Protein AF-A0AA41XBE2-F1 (afdb_monomer_lite)

Foldseek 3Di:
DDDADDDDCDDPRPDCDPVNQLVVLCVQWPWFFEPPFFPRQAWFFAFPFQKIKTAWGWTQHSNDIDTDPHIDIDGHPFAAQAFKEKKFWKWKQFPVVRDTDIDIHTWDGDNDYDYDDFDPDPGMGIDTQWIAIRGHPDGTGHRVRIGGDTDYIDRLPDDDPLQPDPDDFPFDDVPDFPDDFGFDWDADPVRAIKTKTKGFDPDDDDWTWTDGDGPPPAADKDWQWWFDDPPGRMIMTIIGDDHFDDDTDTDDDDDPRTDGDDDDDHDDDD

Secondary structure (DSSP, 8-state):
--------SSSTTS---HHHHHHHHTTTS-SEEETTSTTTT-EE--SSSSEEEE-SEEEE-SS-EEEE-SPEEEE-PPPPSS--EEEEEEEEEETTTTEEEEEEEPPPP-SS--PPPPPBSSSEEEEEEEEEEE-TT-SS--GGGEEE---EE--TTS--GGGS--TT-----SS---S--PPEEEE-TTS-EEEEEEEE--SPPPS-----PPPTT---EEEEEEEEPTTS-EEEEEEEE-SS--------SPPPSEEE----------

Radius of gyration: 27.38 Å; chains: 1; bounding box: 59×57×76 Å

Sequence (270 aa):
MTQTYFPFDSGAGANATETQWSKMAKNWLPTGVLKGVMNELLVFADSTGMQIKVNTGAAWMQGHYYESDAIVTLPIAAANATNPRVDRVALRVDWTLNTIALVVLQGTPAATPAAPALTQNTSRWEISLAQVRVDAAVATIAAAKVTDERYIVKNPNAFPEAWRNITGLLLSATTGLAGDNPLQCRKNESGENELRGTFANPGNWGVGNIFFYMPAGYGSAKTEYITGQTGTSIYTLIIRASDRAVILFELSGPIPATIRIPGIFRYQSE

pLDDT: mean 71.06, std 25.65, range [23.84, 98.31]

Structure (mmCIF, N/CA/C/O backbone):
data_AF-A0AA41XBE2-F1
#
_entry.id   AF-A0AA41XBE2-F1
#
loop_
_atom_site.group_PDB
_atom_site.id
_atom_site.type_symbol
_atom_site.label_atom_id
_atom_site.label_alt_id
_atom_site.label_comp_id
_atom_site.label_asym_id
_atom_site.label_entity_id
_atom_site.label_seq_id
_atom_site.pdbx_PDB_ins_code
_atom_site.Cartn_x
_atom_site.Cartn_y
_atom_site.Cartn_z
_atom_site.occupancy
_atom_site.B_iso_or_equiv
_atom_site.auth_seq_id
_atom_site.auth_comp_id
_atom_site.auth_asym_id
_atom_site.auth_atom_id
_atom_site.pdbx_PDB_model_num
ATOM 1 N N . MET A 1 1 ? 34.029 11.231 -14.038 1.00 65.06 1 MET A N 1
ATOM 2 C CA . MET A 1 1 ? 32.586 11.161 -14.358 1.00 65.06 1 MET A CA 1
ATOM 3 C C . MET A 1 1 ? 32.257 9.720 -14.692 1.00 65.06 1 MET A C 1
ATOM 5 O O . MET A 1 1 ? 32.905 9.177 -15.575 1.00 65.06 1 MET A O 1
ATOM 9 N N . THR A 1 2 ? 31.315 9.100 -13.985 1.00 80.88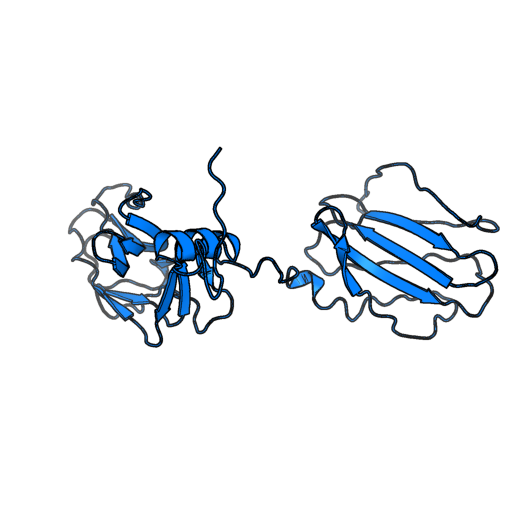 2 THR A N 1
ATOM 10 C CA . THR A 1 2 ? 30.912 7.712 -14.256 1.00 80.88 2 THR A CA 1
ATOM 11 C C . THR A 1 2 ? 29.643 7.729 -15.096 1.00 80.88 2 THR A C 1
ATOM 13 O O . THR A 1 2 ? 28.626 8.256 -14.653 1.00 80.88 2 THR A O 1
ATOM 16 N N . GLN A 1 3 ? 29.712 7.186 -16.310 1.00 84.25 3 GLN A N 1
ATOM 17 C CA . GLN A 1 3 ? 28.552 6.994 -17.180 1.00 84.25 3 GLN A CA 1
ATOM 18 C C . GLN A 1 3 ? 28.107 5.535 -17.080 1.00 84.25 3 GLN A C 1
ATOM 20 O O . GLN A 1 3 ? 28.942 4.634 -17.038 1.00 84.25 3 GLN A O 1
ATOM 25 N N . THR A 1 4 ? 26.801 5.293 -17.002 1.00 83.81 4 THR A N 1
ATOM 26 C CA . THR A 1 4 ? 26.242 3.943 -16.856 1.00 83.81 4 THR A CA 1
ATOM 27 C C . THR A 1 4 ? 25.117 3.765 -17.863 1.00 83.81 4 THR A C 1
ATOM 29 O O . THR A 1 4 ? 24.232 4.612 -17.938 1.00 83.81 4 THR A O 1
ATOM 32 N N . TYR A 1 5 ? 25.162 2.674 -18.624 1.00 85.88 5 TYR A N 1
ATOM 33 C CA . TYR A 1 5 ? 24.213 2.361 -19.687 1.00 85.88 5 TYR A CA 1
ATOM 34 C C . TYR A 1 5 ? 23.891 0.861 -19.667 1.00 85.88 5 TYR A C 1
ATOM 36 O O . TYR A 1 5 ? 24.786 0.033 -19.520 1.00 85.88 5 TYR A O 1
ATOM 44 N N . PHE A 1 6 ? 22.603 0.534 -19.725 1.00 89.38 6 PHE A N 1
ATOM 45 C CA . PHE A 1 6 ? 22.014 -0.810 -19.690 1.00 89.38 6 PHE A CA 1
ATOM 46 C C . PHE A 1 6 ? 20.504 -0.660 -19.988 1.00 89.38 6 PHE A C 1
ATOM 48 O O . PHE A 1 6 ? 19.971 0.431 -19.763 1.00 89.38 6 PHE A O 1
ATOM 55 N N . PRO A 1 7 ? 19.790 -1.708 -20.429 1.00 90.38 7 PRO A N 1
ATOM 56 C CA . PRO A 1 7 ? 20.288 -3.026 -20.829 1.00 90.38 7 PRO A CA 1
ATOM 57 C C . PRO A 1 7 ? 20.737 -3.062 -22.306 1.00 90.38 7 PRO A C 1
ATOM 59 O O . PRO A 1 7 ? 20.140 -2.404 -23.152 1.00 90.38 7 PRO A O 1
ATOM 62 N N . PHE A 1 8 ? 21.777 -3.840 -22.611 1.00 90.25 8 PHE A N 1
ATOM 63 C CA . PHE A 1 8 ? 22.201 -4.200 -23.975 1.00 90.25 8 PHE A CA 1
ATOM 64 C C . PHE A 1 8 ? 22.361 -5.721 -24.091 1.00 90.25 8 PHE A C 1
ATOM 66 O O . PHE A 1 8 ? 22.442 -6.402 -23.080 1.00 90.25 8 PHE A O 1
ATOM 73 N N . ASP A 1 9 ? 22.462 -6.262 -25.304 1.00 87.00 9 ASP A N 1
ATOM 74 C CA . ASP A 1 9 ? 22.644 -7.712 -25.492 1.00 87.00 9 ASP A CA 1
ATOM 75 C C . ASP A 1 9 ? 24.102 -8.168 -25.279 1.00 87.00 9 ASP A C 1
ATOM 77 O O . ASP A 1 9 ? 24.378 -9.348 -25.078 1.00 87.00 9 ASP A O 1
ATOM 81 N N . SER A 1 10 ? 25.066 -7.241 -25.339 1.00 87.44 10 SER A N 1
ATOM 82 C CA . SER A 1 10 ? 26.495 -7.519 -25.138 1.00 87.44 10 SER A CA 1
ATOM 83 C C . SER A 1 10 ? 27.270 -6.282 -24.648 1.00 87.44 10 SER A C 1
ATOM 85 O O . SER A 1 10 ? 26.767 -5.158 -24.667 1.00 87.44 10 SER A O 1
ATOM 87 N N . GLY A 1 11 ? 28.503 -6.486 -24.166 1.00 85.19 11 GLY A N 1
ATOM 88 C CA . GLY A 1 11 ? 29.371 -5.417 -23.654 1.00 85.19 11 GLY A CA 1
ATOM 89 C C . GLY A 1 11 ? 29.077 -4.998 -22.205 1.00 85.19 11 GLY A C 1
ATOM 90 O O . GLY A 1 11 ? 28.434 -5.718 -21.446 1.00 85.19 11 GLY A O 1
ATOM 91 N N . ALA A 1 12 ? 29.567 -3.822 -21.796 1.00 79.88 12 ALA A N 1
ATOM 92 C CA . ALA A 1 12 ? 29.505 -3.356 -20.402 1.00 79.88 12 ALA A CA 1
ATOM 93 C C . ALA A 1 12 ? 28.075 -3.144 -19.855 1.00 79.88 12 ALA A C 1
ATOM 95 O O . ALA A 1 12 ? 27.886 -3.103 -18.641 1.00 79.88 12 ALA A O 1
ATOM 96 N N . GLY A 1 13 ? 27.075 -3.030 -20.735 1.00 81.81 13 GLY A N 1
ATOM 97 C CA . GLY A 1 13 ? 25.658 -2.907 -20.380 1.00 81.81 13 GLY A CA 1
ATOM 98 C C . GLY A 1 13 ? 24.863 -4.214 -20.450 1.00 81.81 13 GLY A C 1
ATOM 99 O O . GLY A 1 13 ? 23.641 -4.161 -20.318 1.00 81.81 13 GLY A O 1
ATOM 100 N N . ALA A 1 14 ? 25.523 -5.358 -20.680 1.00 85.00 14 ALA A N 1
ATOM 101 C CA . ALA A 1 14 ? 24.847 -6.639 -20.898 1.00 85.00 14 ALA A CA 1
ATOM 102 C C . ALA A 1 14 ? 24.219 -7.240 -19.638 1.00 85.00 14 ALA A C 1
ATOM 104 O O . ALA A 1 14 ? 23.125 -7.794 -19.668 1.00 85.00 14 ALA A O 1
ATOM 105 N N . ASN A 1 15 ? 24.901 -7.096 -18.504 1.00 83.06 15 ASN A N 1
ATOM 106 C CA . ASN A 1 15 ? 24.460 -7.666 -17.238 1.00 83.06 15 ASN A CA 1
ATOM 107 C C . ASN A 1 15 ? 23.699 -6.611 -16.434 1.00 83.06 15 ASN A C 1
ATOM 109 O O . ASN A 1 15 ? 24.300 -5.883 -15.646 1.00 83.06 15 ASN A O 1
ATOM 113 N N . ALA A 1 16 ? 22.383 -6.518 -16.631 1.00 83.69 16 ALA A N 1
ATOM 114 C CA . ALA A 1 16 ? 21.529 -5.669 -15.806 1.00 83.69 16 ALA A CA 1
ATOM 115 C C . ALA A 1 16 ? 21.302 -6.322 -14.431 1.00 83.69 16 ALA A C 1
ATOM 117 O O . ALA A 1 16 ? 20.480 -7.222 -14.275 1.00 83.69 16 ALA A O 1
ATOM 118 N N . THR A 1 17 ? 22.050 -5.870 -13.427 1.00 88.69 17 THR A N 1
ATOM 119 C CA . THR A 1 17 ? 21.887 -6.293 -12.024 1.00 88.69 17 THR A CA 1
ATOM 120 C C . THR A 1 17 ? 20.579 -5.770 -11.423 1.00 88.69 17 THR A C 1
ATOM 122 O O . THR A 1 17 ? 20.008 -4.807 -11.932 1.00 88.69 17 THR A O 1
ATOM 125 N N . GLU A 1 18 ? 20.125 -6.335 -10.299 1.00 86.12 18 GLU A N 1
ATOM 126 C CA . GLU A 1 18 ? 18.939 -5.850 -9.567 1.00 86.12 18 GLU A CA 1
ATOM 127 C C . GLU A 1 18 ? 19.004 -4.339 -9.300 1.00 86.12 18 GLU A C 1
ATOM 129 O O . GLU A 1 18 ? 18.062 -3.612 -9.602 1.00 86.12 18 GLU A O 1
ATOM 134 N N . THR A 1 19 ? 20.147 -3.839 -8.823 1.00 88.38 19 THR A N 1
ATOM 135 C CA . THR A 1 19 ? 20.363 -2.407 -8.573 1.00 88.38 19 THR A CA 1
ATOM 136 C C . THR A 1 19 ? 20.177 -1.567 -9.834 1.00 88.38 19 THR A C 1
ATOM 138 O O . THR A 1 19 ? 19.598 -0.482 -9.785 1.00 88.38 19 THR A O 1
ATOM 141 N N . GLN A 1 20 ? 20.668 -2.049 -10.976 1.00 90.31 20 GLN A N 1
ATOM 142 C CA . GLN A 1 20 ? 20.513 -1.369 -12.259 1.00 90.31 20 GLN A CA 1
ATOM 143 C C . GLN A 1 20 ? 19.057 -1.416 -12.724 1.00 90.31 20 GLN A C 1
ATOM 145 O O . GLN A 1 20 ? 18.489 -0.370 -13.042 1.00 90.31 20 GLN A O 1
ATOM 150 N N . TRP A 1 21 ? 18.429 -2.592 -12.682 1.00 89.50 21 TRP A N 1
ATOM 151 C CA . TRP A 1 21 ? 17.030 -2.770 -13.056 1.00 89.50 21 TRP A CA 1
ATOM 152 C C . TRP A 1 21 ? 16.113 -1.891 -12.207 1.00 89.50 21 TRP A C 1
ATOM 154 O O . TRP A 1 21 ? 15.380 -1.076 -12.755 1.00 89.50 21 TRP A O 1
ATOM 164 N N . SER A 1 22 ? 16.226 -1.966 -10.879 1.00 88.75 22 SER A N 1
ATOM 165 C CA . SER A 1 22 ? 15.452 -1.156 -9.934 1.00 88.75 22 SER A CA 1
ATOM 166 C C . SER A 1 22 ? 15.681 0.338 -10.172 1.00 88.75 22 SER A C 1
ATOM 168 O O . SER A 1 22 ? 14.725 1.110 -10.245 1.00 88.75 22 SER A O 1
ATOM 170 N N . LYS A 1 23 ? 16.931 0.770 -10.402 1.00 88.19 23 LYS A N 1
ATOM 171 C CA . LYS A 1 23 ? 17.239 2.171 -10.736 1.00 88.19 23 LYS A CA 1
ATOM 172 C C . LYS A 1 23 ? 16.534 2.635 -12.010 1.00 88.19 23 LYS A C 1
ATOM 174 O O . LYS A 1 23 ? 16.034 3.757 -12.044 1.00 88.19 23 LYS A O 1
ATOM 179 N N . MET A 1 24 ? 16.503 1.805 -13.048 1.00 87.44 24 MET A N 1
ATOM 180 C CA . MET A 1 24 ? 15.773 2.107 -14.280 1.00 87.44 24 MET A CA 1
ATOM 181 C C . MET A 1 24 ? 14.261 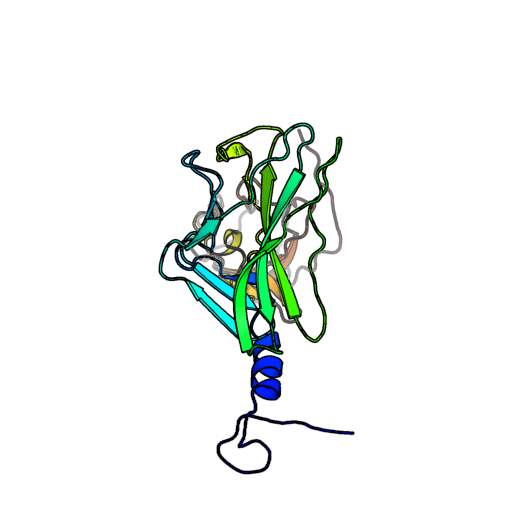2.133 -14.031 1.00 87.44 24 MET A C 1
ATOM 183 O O . MET A 1 24 ? 13.605 3.114 -14.371 1.00 87.44 24 MET A O 1
ATOM 187 N N . ALA A 1 25 ? 13.734 1.107 -13.370 1.00 87.56 25 ALA A N 1
ATOM 188 C CA . ALA A 1 25 ? 12.320 0.902 -13.081 1.00 87.56 25 ALA A CA 1
ATOM 189 C C . ALA A 1 25 ? 11.703 1.966 -12.162 1.00 87.56 25 ALA A C 1
ATOM 191 O O . ALA A 1 25 ? 10.523 2.300 -12.294 1.00 87.56 25 ALA A O 1
ATOM 192 N N . LYS A 1 26 ? 12.495 2.569 -11.268 1.00 86.88 26 LYS A N 1
ATOM 193 C CA . LYS A 1 26 ? 12.089 3.745 -10.480 1.00 86.88 26 LYS A CA 1
ATOM 194 C C . LYS A 1 26 ? 11.706 4.949 -11.347 1.00 86.88 26 LYS A C 1
ATOM 196 O O . LYS A 1 26 ? 10.938 5.785 -10.886 1.00 86.88 26 LYS A O 1
ATOM 201 N N . ASN A 1 27 ? 12.205 5.043 -12.583 1.00 82.56 27 ASN A N 1
ATOM 202 C CA . ASN A 1 27 ? 11.836 6.124 -13.504 1.00 82.56 27 ASN A CA 1
ATOM 203 C C . ASN A 1 27 ? 10.539 5.843 -14.277 1.00 82.56 27 ASN A C 1
ATOM 205 O O . ASN A 1 27 ? 10.012 6.751 -14.911 1.00 82.56 27 ASN A O 1
ATOM 209 N N . TRP A 1 28 ? 10.031 4.606 -14.266 1.00 82.62 28 TRP A N 1
ATOM 210 C CA . TRP A 1 28 ? 8.813 4.252 -15.002 1.00 82.62 28 TRP A CA 1
ATOM 211 C C . TRP A 1 28 ? 7.556 4.657 -14.242 1.00 82.62 28 TRP A C 1
ATOM 213 O O . TRP A 1 28 ? 6.624 5.211 -14.821 1.00 82.62 28 TRP A O 1
ATOM 223 N N . LEU A 1 29 ? 7.536 4.379 -12.938 1.00 82.12 29 LEU A N 1
ATOM 224 C CA . LEU A 1 29 ? 6.413 4.661 -12.055 1.00 82.12 29 LEU A CA 1
ATOM 225 C C . LEU A 1 29 ? 6.930 5.121 -10.685 1.00 82.12 29 LEU A C 1
ATOM 227 O O . LEU A 1 29 ? 7.900 4.548 -10.173 1.00 82.12 29 LEU A O 1
ATOM 231 N N . PRO A 1 30 ? 6.281 6.119 -10.056 1.00 85.25 30 PRO A N 1
ATOM 232 C CA . PRO A 1 30 ? 6.541 6.428 -8.659 1.00 85.25 30 PRO A CA 1
ATOM 233 C C . PRO A 1 30 ? 6.112 5.257 -7.765 1.00 85.25 30 PRO A C 1
ATOM 235 O O . PRO A 1 30 ? 5.394 4.351 -8.181 1.00 85.25 30 PRO A O 1
ATOM 238 N N . THR A 1 31 ? 6.567 5.273 -6.514 1.00 88.38 31 THR A N 1
ATOM 239 C CA . THR A 1 31 ? 6.193 4.242 -5.538 1.00 88.38 31 THR A CA 1
ATOM 240 C C . THR A 1 31 ? 4.742 4.417 -5.081 1.00 88.38 31 THR A C 1
ATOM 242 O O . THR A 1 31 ? 4.361 5.527 -4.720 1.00 88.38 31 THR A O 1
ATOM 245 N N . GLY A 1 32 ? 3.960 3.335 -5.050 1.00 90.25 32 GLY A N 1
ATOM 246 C CA . GLY A 1 32 ? 2.594 3.290 -4.524 1.00 90.25 32 GLY A CA 1
ATOM 247 C C . GLY A 1 32 ? 1.727 2.190 -5.146 1.00 90.25 32 GLY A C 1
ATOM 248 O O . GLY A 1 32 ? 2.207 1.345 -5.897 1.00 90.25 32 GLY A O 1
ATOM 249 N N . VAL A 1 33 ? 0.438 2.200 -4.817 1.00 91.06 33 VAL A N 1
ATOM 250 C CA . VAL A 1 33 ? -0.555 1.216 -5.278 1.00 91.06 33 VAL A CA 1
ATOM 251 C C . VAL A 1 33 ? -0.958 1.511 -6.721 1.00 91.06 33 VAL A C 1
ATOM 253 O O . VAL A 1 33 ? -1.229 2.659 -7.065 1.00 91.06 33 VAL A O 1
ATOM 256 N N . LEU A 1 34 ? -1.018 0.490 -7.575 1.00 88.44 34 LEU A N 1
ATOM 257 C CA . LEU A 1 34 ? -1.373 0.656 -8.982 1.00 88.44 34 LEU A CA 1
ATOM 258 C C . LEU A 1 34 ? -2.883 0.834 -9.155 1.00 88.44 34 LEU A C 1
ATOM 260 O O . LEU A 1 34 ? -3.675 -0.006 -8.729 1.00 88.44 34 LEU A O 1
ATOM 264 N N . LYS A 1 35 ? -3.278 1.925 -9.820 1.00 84.00 35 LYS A N 1
ATOM 265 C CA . LYS A 1 35 ? -4.687 2.218 -10.094 1.00 84.00 35 LYS A CA 1
ATOM 266 C C . LYS A 1 35 ? -5.304 1.224 -11.081 1.00 84.00 35 LYS A C 1
ATOM 268 O O . LYS A 1 35 ? -4.719 0.958 -12.129 1.00 84.00 35 LYS A O 1
ATOM 273 N N . GLY A 1 36 ? -6.525 0.776 -10.801 1.00 80.00 36 GLY A N 1
ATOM 274 C CA . GLY A 1 36 ? -7.337 -0.059 -11.686 1.00 80.00 36 GLY A CA 1
ATOM 275 C C . GLY A 1 36 ? -6.879 -1.514 -11.775 1.00 80.00 36 GLY A C 1
ATOM 276 O O . GLY A 1 36 ? -7.340 -2.235 -12.657 1.00 80.00 36 GLY A O 1
ATOM 277 N N . VAL A 1 37 ? -5.970 -1.945 -10.896 1.00 80.88 37 VAL A N 1
ATOM 278 C CA . VAL A 1 37 ? -5.477 -3.324 -10.858 1.00 80.88 37 VAL A CA 1
ATOM 279 C C . VAL A 1 37 ? -6.188 -4.089 -9.745 1.00 80.88 37 VAL A C 1
ATOM 281 O O . VAL A 1 37 ? -5.968 -3.831 -8.560 1.00 80.88 37 VAL A O 1
ATOM 284 N N . MET A 1 38 ? -7.029 -5.048 -10.147 1.00 87.88 38 MET A N 1
ATOM 285 C CA . MET A 1 38 ? -7.836 -5.898 -9.264 1.00 87.88 38 MET A CA 1
ATOM 286 C C . MET A 1 38 ? -8.599 -5.060 -8.219 1.00 87.88 38 MET A C 1
ATOM 288 O O . MET A 1 38 ? -9.351 -4.174 -8.612 1.00 87.88 38 MET A O 1
ATOM 292 N N . ASN A 1 39 ? -8.411 -5.288 -6.916 1.00 80.69 39 ASN A N 1
ATOM 293 C CA . ASN A 1 39 ? -9.064 -4.511 -5.857 1.00 80.69 39 ASN A CA 1
ATOM 294 C C . ASN A 1 39 ? -8.099 -3.569 -5.109 1.00 80.69 39 ASN A C 1
ATOM 296 O O . ASN A 1 39 ? -8.303 -3.259 -3.930 1.00 80.69 39 ASN A O 1
ATOM 300 N N . GLU A 1 40 ? -7.056 -3.107 -5.813 1.00 88.25 40 GLU A N 1
ATOM 301 C CA . GLU A 1 40 ? -6.161 -2.007 -5.432 1.00 88.25 40 GLU A CA 1
ATOM 302 C C . GLU A 1 40 ? -5.601 -2.100 -4.001 1.00 88.25 40 GLU A C 1
ATOM 304 O O . GLU A 1 40 ? -5.430 -1.079 -3.329 1.00 88.25 40 GLU A O 1
ATOM 309 N N . LEU A 1 41 ? -5.354 -3.315 -3.498 1.00 94.12 41 LEU A N 1
ATOM 310 C CA . LEU A 1 41 ? -4.841 -3.543 -2.141 1.00 94.12 41 LEU A CA 1
ATOM 311 C C . LEU A 1 41 ? -5.665 -2.825 -1.057 1.00 94.12 41 LEU A C 1
ATOM 313 O O . LEU A 1 41 ? -5.122 -2.358 -0.052 1.00 94.12 41 LEU A O 1
ATOM 317 N N . LEU A 1 42 ? -6.978 -2.691 -1.274 1.00 92.44 42 LEU A N 1
ATOM 318 C CA . LEU A 1 42 ? -7.871 -2.040 -0.323 1.00 92.44 42 LEU A CA 1
ATOM 319 C C . LEU A 1 42 ? -7.856 -2.798 1.004 1.00 92.44 42 LEU A C 1
ATOM 321 O O . LEU A 1 42 ? -8.115 -4.002 1.048 1.00 92.44 42 LEU A O 1
ATOM 325 N N . VAL A 1 43 ? -7.611 -2.073 2.090 1.00 96.81 43 VAL A N 1
ATOM 326 C CA . VAL A 1 43 ? -7.688 -2.618 3.443 1.00 96.81 43 VAL A CA 1
ATOM 327 C C . VAL A 1 43 ? -9.103 -2.446 3.978 1.00 96.81 43 VAL A C 1
ATOM 329 O O . VAL A 1 43 ? -9.670 -1.357 3.911 1.00 96.81 43 VAL A O 1
ATOM 332 N N . PHE A 1 44 ? -9.668 -3.508 4.541 1.00 94.38 44 PHE A N 1
ATOM 333 C CA . PHE A 1 44 ? -10.989 -3.486 5.154 1.00 94.38 44 PHE A CA 1
ATOM 334 C C . PHE A 1 44 ? -11.064 -4.404 6.378 1.00 94.38 44 PHE A C 1
ATOM 336 O O . PHE A 1 44 ? -10.217 -5.270 6.602 1.00 94.38 44 PHE A O 1
ATOM 343 N N . ALA A 1 45 ? -12.104 -4.202 7.181 1.00 95.44 45 ALA A N 1
ATOM 344 C CA . ALA A 1 45 ? -12.459 -5.055 8.306 1.00 95.44 45 ALA A CA 1
ATOM 345 C C . ALA A 1 45 ? -13.972 -5.294 8.296 1.00 95.44 45 ALA A C 1
ATOM 347 O O . ALA A 1 45 ? -14.733 -4.461 7.810 1.00 95.44 45 ALA A O 1
ATOM 348 N N . ASP A 1 46 ? -14.409 -6.426 8.829 1.00 95.56 46 ASP A N 1
ATOM 349 C CA . ASP A 1 46 ? -15.785 -6.922 8.735 1.00 95.56 46 ASP A CA 1
ATOM 350 C C . ASP A 1 46 ? -16.345 -7.375 10.092 1.00 95.56 46 ASP A C 1
ATOM 352 O O . ASP A 1 46 ? -17.357 -8.065 10.160 1.00 95.56 46 ASP A O 1
ATOM 356 N N . SER A 1 47 ? -15.722 -6.942 11.192 1.00 96.00 47 SER A N 1
ATOM 357 C CA . SER A 1 47 ? -16.108 -7.281 12.568 1.00 96.00 47 SER A CA 1
ATOM 358 C C . SER A 1 47 ? -16.086 -8.782 12.892 1.00 96.00 47 SER A C 1
ATOM 360 O O . SER A 1 47 ? -16.712 -9.194 13.863 1.00 96.00 47 SER A O 1
ATOM 362 N N . THR A 1 48 ? -15.355 -9.612 12.136 1.00 95.69 48 THR A N 1
ATOM 363 C CA . THR A 1 48 ? -15.287 -11.063 12.405 1.00 95.69 48 THR A CA 1
ATOM 364 C C . THR A 1 48 ? -14.231 -11.451 13.440 1.00 95.69 48 THR A C 1
ATOM 366 O O . THR A 1 48 ? -14.187 -12.603 13.860 1.00 95.69 48 THR A O 1
ATOM 369 N N . GLY A 1 49 ? -13.357 -10.525 13.842 1.00 96.25 49 GLY A N 1
ATOM 370 C CA . GLY A 1 49 ? -12.306 -10.782 14.825 1.00 96.25 49 GLY A CA 1
ATOM 371 C C . GLY A 1 49 ? -11.278 -9.658 14.923 1.00 96.25 49 GLY A C 1
ATOM 372 O O . GLY A 1 49 ? -11.431 -8.592 14.316 1.00 96.25 49 GLY A O 1
ATOM 373 N N . MET A 1 50 ? -10.211 -9.910 15.682 1.00 97.81 50 MET A N 1
ATOM 374 C CA . MET A 1 50 ? -9.028 -9.045 15.772 1.00 97.81 50 MET A CA 1
ATOM 375 C C . MET A 1 50 ? -8.125 -9.245 14.549 1.00 97.81 50 MET A C 1
ATOM 377 O O . MET A 1 50 ? -7.027 -9.792 14.631 1.00 97.81 50 MET A O 1
ATOM 381 N N . GLN A 1 51 ? -8.621 -8.837 13.384 1.00 97.75 51 GLN A N 1
ATOM 382 C CA . GLN A 1 51 ? -7.948 -8.998 12.099 1.00 97.75 51 GLN A CA 1
ATOM 383 C C . GLN A 1 51 ? -8.389 -7.919 11.111 1.00 97.75 51 GLN A C 1
ATOM 385 O O . GLN A 1 51 ? -9.475 -7.351 11.236 1.00 97.75 51 GLN A O 1
ATOM 390 N N . ILE A 1 52 ? -7.557 -7.686 10.103 1.00 98.06 52 ILE A N 1
ATOM 391 C CA . ILE A 1 52 ? -7.903 -6.911 8.911 1.00 98.06 52 ILE A CA 1
ATOM 392 C C . ILE A 1 52 ? -7.674 -7.759 7.667 1.00 98.06 52 ILE A C 1
ATOM 394 O O . ILE A 1 52 ? -6.931 -8.741 7.692 1.00 98.06 52 ILE A O 1
ATOM 398 N N . LYS A 1 53 ? -8.336 -7.394 6.577 1.00 98.06 53 LYS A N 1
ATOM 399 C CA . LYS A 1 53 ? -8.225 -8.057 5.282 1.00 98.06 53 LYS A CA 1
ATOM 400 C C . LYS A 1 53 ? -7.719 -7.050 4.264 1.00 98.06 53 LYS A C 1
ATOM 402 O O . LYS A 1 53 ? -8.169 -5.908 4.238 1.00 98.06 53 LYS A O 1
ATOM 407 N N . VAL A 1 54 ? -6.773 -7.473 3.440 1.00 98.06 54 VAL A N 1
ATOM 408 C CA . VAL A 1 54 ? -6.264 -6.705 2.306 1.00 98.06 54 VAL A CA 1
ATOM 409 C C . VAL A 1 54 ? -6.767 -7.389 1.051 1.00 98.06 54 VAL A C 1
ATOM 411 O O . VAL A 1 54 ? -6.585 -8.594 0.885 1.00 98.06 54 VAL A O 1
ATOM 414 N N . ASN A 1 55 ? -7.468 -6.639 0.211 1.00 97.56 55 ASN A N 1
ATOM 415 C CA . ASN A 1 55 ? -8.011 -7.159 -1.031 1.00 97.56 55 ASN A CA 1
ATOM 416 C C . ASN A 1 55 ? -6.899 -7.381 -2.070 1.00 97.56 55 ASN A C 1
ATOM 418 O O . ASN A 1 55 ? -5.763 -6.947 -1.885 1.00 97.56 55 ASN A O 1
ATOM 422 N N . THR A 1 56 ? -7.236 -8.051 -3.166 1.00 94.12 56 THR A N 1
ATOM 423 C CA . THR A 1 56 ? -6.318 -8.282 -4.287 1.00 94.12 56 THR A CA 1
ATOM 424 C C . THR A 1 56 ? -5.830 -6.965 -4.892 1.00 94.12 56 THR A C 1
ATOM 426 O O . THR A 1 56 ? -6.485 -5.931 -4.765 1.00 94.12 56 THR A O 1
ATOM 429 N N . GLY A 1 57 ? -4.685 -6.956 -5.564 1.00 94.62 57 GLY A N 1
ATOM 430 C CA . GLY A 1 57 ? -4.158 -5.747 -6.194 1.00 94.62 57 GLY A CA 1
ATOM 431 C C . GLY A 1 57 ? -2.659 -5.787 -6.404 1.00 94.62 57 GLY A C 1
ATOM 432 O O . GLY A 1 57 ? -1.996 -6.772 -6.093 1.00 94.62 57 GLY A O 1
ATOM 433 N N . ALA A 1 58 ? -2.125 -4.683 -6.916 1.00 93.88 58 ALA A N 1
ATOM 434 C CA . ALA A 1 58 ? -0.707 -4.554 -7.199 1.00 93.88 58 ALA A CA 1
ATOM 435 C C . ALA A 1 58 ? -0.146 -3.208 -6.740 1.00 93.88 58 ALA A C 1
ATOM 437 O O . ALA A 1 58 ? -0.863 -2.211 -6.614 1.00 93.88 58 ALA A O 1
ATOM 438 N N . ALA A 1 59 ? 1.160 -3.174 -6.508 1.00 94.81 59 ALA A N 1
ATOM 439 C CA . ALA A 1 59 ? 1.897 -1.979 -6.136 1.00 94.81 59 ALA A CA 1
ATOM 440 C C . ALA A 1 59 ? 3.269 -1.939 -6.809 1.00 94.81 59 ALA A C 1
ATOM 442 O O . ALA A 1 59 ? 3.896 -2.963 -7.079 1.00 94.81 59 ALA A O 1
ATOM 443 N N . TRP A 1 60 ? 3.747 -0.720 -7.031 1.00 93.75 60 TRP A N 1
ATOM 444 C CA . TRP A 1 60 ? 5.112 -0.440 -7.442 1.00 93.75 60 TRP A CA 1
ATOM 445 C C . TRP A 1 60 ? 5.899 0.068 -6.239 1.00 93.75 60 TRP A C 1
ATOM 447 O O . TRP A 1 60 ? 5.582 1.112 -5.677 1.00 93.75 60 TRP A O 1
ATOM 457 N N . MET A 1 61 ? 6.929 -0.659 -5.825 1.00 94.31 61 MET A N 1
ATOM 458 C CA . MET A 1 61 ? 7.705 -0.392 -4.616 1.00 94.31 61 MET A CA 1
ATOM 459 C C . MET A 1 61 ? 9.156 -0.131 -4.977 1.00 94.31 61 MET A C 1
ATOM 461 O O . MET A 1 61 ? 9.911 -1.071 -5.181 1.00 94.31 61 MET A O 1
ATOM 465 N N . GLN A 1 62 ? 9.569 1.139 -5.057 1.00 92.62 62 GLN A N 1
ATOM 466 C CA . GLN A 1 62 ? 10.972 1.505 -5.290 1.00 92.62 62 GLN A CA 1
ATOM 467 C C . GLN A 1 62 ? 11.614 0.731 -6.464 1.00 92.62 62 GLN A C 1
ATOM 469 O O . GLN A 1 62 ? 12.737 0.252 -6.347 1.00 92.62 62 GLN A O 1
ATOM 474 N N . GLY A 1 63 ? 10.912 0.609 -7.595 1.00 90.81 63 GLY A N 1
ATOM 475 C CA . GLY A 1 63 ? 11.408 -0.156 -8.743 1.00 90.81 63 GLY A CA 1
ATOM 476 C C . GLY A 1 63 ? 11.324 -1.671 -8.552 1.00 90.81 63 GLY A C 1
ATOM 477 O O . GLY A 1 63 ? 12.152 -2.383 -9.100 1.00 90.81 63 GLY A O 1
ATOM 478 N N . HIS A 1 64 ? 10.359 -2.155 -7.772 1.00 94.25 64 HIS A N 1
ATOM 479 C CA . HIS A 1 64 ? 9.993 -3.564 -7.654 1.00 94.25 64 HIS A CA 1
ATOM 480 C C . HIS A 1 64 ? 8.476 -3.713 -7.786 1.00 94.25 64 HIS A C 1
ATOM 482 O O . HIS A 1 64 ? 7.720 -2.856 -7.324 1.00 94.25 64 HIS A O 1
ATOM 488 N N . TYR A 1 65 ? 8.035 -4.800 -8.410 1.00 94.44 65 TYR A N 1
ATOM 489 C CA . TYR A 1 65 ? 6.620 -5.116 -8.574 1.00 94.44 65 TYR A CA 1
ATOM 490 C C . TYR A 1 65 ? 6.124 -5.995 -7.425 1.00 94.44 65 TYR A C 1
ATOM 492 O O . TYR A 1 65 ? 6.804 -6.941 -7.030 1.00 94.44 65 TYR A O 1
ATOM 500 N N . TYR A 1 66 ? 4.937 -5.691 -6.911 1.00 96.88 66 TYR A N 1
ATOM 501 C CA . TYR A 1 66 ? 4.212 -6.519 -5.956 1.00 96.88 66 TYR A CA 1
ATOM 502 C C . TYR A 1 66 ? 2.794 -6.750 -6.459 1.00 96.88 66 TYR A C 1
ATOM 504 O O . TYR A 1 66 ? 2.139 -5.803 -6.888 1.00 96.88 66 TYR A O 1
ATOM 512 N N . GLU A 1 67 ? 2.312 -7.982 -6.346 1.00 95.94 67 GLU A N 1
ATOM 513 C CA . GLU A 1 67 ? 0.938 -8.361 -6.655 1.00 95.94 67 GLU A CA 1
ATOM 514 C C . GLU A 1 67 ? 0.428 -9.350 -5.609 1.00 95.94 67 GLU A C 1
ATOM 516 O O . GLU A 1 67 ? 1.178 -10.177 -5.088 1.00 95.94 67 GLU A O 1
ATOM 521 N N . SER A 1 68 ? -0.859 -9.244 -5.305 1.00 96.56 68 SER A N 1
ATOM 522 C CA . SER A 1 68 ? -1.604 -10.191 -4.494 1.00 96.56 68 SER A CA 1
ATOM 523 C C . SER A 1 68 ? -2.900 -10.535 -5.220 1.00 96.56 68 SER A C 1
ATOM 525 O O . SER A 1 68 ? -3.733 -9.664 -5.473 1.00 96.56 68 SER A O 1
ATOM 527 N N . ASP A 1 69 ? -3.056 -11.807 -5.568 1.00 95.88 69 ASP A N 1
ATOM 528 C CA . ASP A 1 69 ? -4.169 -12.362 -6.345 1.00 95.88 69 ASP A CA 1
ATOM 529 C C . ASP A 1 69 ? -5.302 -12.927 -5.470 1.00 95.88 69 ASP A C 1
ATOM 531 O O . ASP A 1 69 ? -6.385 -13.240 -5.967 1.00 95.88 69 ASP A O 1
ATOM 535 N N . ALA A 1 70 ? -5.089 -13.003 -4.155 1.00 96.50 70 ALA A N 1
ATOM 536 C CA . ALA A 1 70 ? -6.069 -13.436 -3.167 1.00 96.50 70 ALA A CA 1
ATOM 537 C C . ALA A 1 70 ? -6.141 -12.473 -1.973 1.00 96.50 70 ALA A C 1
ATOM 539 O O . ALA A 1 70 ? -5.194 -11.752 -1.670 1.00 96.50 70 ALA A O 1
ATOM 540 N N . ILE A 1 71 ? -7.275 -12.477 -1.264 1.00 97.50 71 ILE A N 1
ATOM 541 C CA . ILE A 1 71 ? -7.438 -11.681 -0.042 1.00 97.50 71 ILE A CA 1
ATOM 542 C C . ILE A 1 71 ? -6.466 -12.186 1.028 1.00 97.50 71 ILE A C 1
ATOM 544 O O . ILE A 1 71 ? -6.516 -13.353 1.424 1.00 97.50 71 ILE A O 1
ATOM 548 N N . VAL A 1 72 ? -5.643 -11.286 1.564 1.00 98.12 72 VAL A N 1
ATOM 549 C CA . VAL A 1 72 ? -4.718 -11.587 2.660 1.00 98.12 72 VAL A CA 1
ATOM 550 C C . VAL A 1 72 ? -5.333 -11.140 3.979 1.00 98.12 72 VAL A C 1
ATOM 552 O O . VAL A 1 72 ? -5.689 -9.977 4.151 1.00 98.12 72 VAL A O 1
ATOM 555 N N . THR A 1 73 ? -5.446 -12.059 4.937 1.00 98.00 73 THR A N 1
ATOM 556 C CA . THR A 1 73 ? -5.868 -11.732 6.306 1.00 98.00 73 THR A CA 1
ATOM 557 C C . THR A 1 73 ? -4.640 -11.474 7.169 1.00 98.00 73 THR A C 1
ATOM 559 O O . THR A 1 73 ? -3.774 -12.339 7.280 1.00 98.00 73 THR A O 1
ATOM 562 N N . LEU A 1 74 ? -4.584 -10.308 7.810 1.00 98.12 74 LEU A N 1
ATOM 563 C CA . LEU A 1 74 ? -3.531 -9.956 8.754 1.00 98.12 74 LEU A CA 1
ATOM 564 C C . LEU A 1 74 ? -4.096 -9.904 10.180 1.00 98.12 74 LEU A C 1
ATOM 566 O O . LEU A 1 74 ? -5.096 -9.217 10.415 1.00 98.12 74 LEU A O 1
ATOM 570 N N . PRO A 1 75 ? -3.471 -10.601 11.143 1.00 98.00 75 PRO A N 1
ATOM 571 C CA . PRO A 1 75 ? -3.891 -10.539 12.533 1.00 98.00 75 PRO A CA 1
ATOM 572 C C . PRO A 1 75 ? -3.565 -9.167 13.131 1.00 98.00 75 PRO A C 1
ATOM 574 O O . PRO A 1 75 ? -2.508 -8.590 12.875 1.00 98.00 75 PRO A O 1
ATOM 577 N N . ILE A 1 76 ? -4.463 -8.673 13.976 1.00 98.00 76 ILE A N 1
ATOM 578 C CA . ILE A 1 76 ? -4.230 -7.519 14.840 1.00 98.00 76 ILE A CA 1
ATOM 579 C C . ILE A 1 76 ? -4.030 -8.051 16.258 1.00 98.00 76 ILE A C 1
ATOM 581 O O . ILE A 1 76 ? -4.801 -8.883 16.734 1.00 98.00 76 ILE A O 1
ATOM 585 N N . ALA A 1 77 ? -2.989 -7.587 16.950 1.00 97.56 77 ALA A N 1
ATOM 586 C CA . ALA A 1 77 ? -2.747 -7.993 18.332 1.00 97.56 77 ALA A CA 1
ATOM 587 C C . ALA A 1 77 ? -3.955 -7.656 19.228 1.00 97.56 77 ALA A C 1
ATOM 589 O O . ALA A 1 77 ? -4.685 -6.700 18.961 1.00 97.56 77 ALA A O 1
ATOM 590 N N . ALA A 1 78 ? -4.150 -8.394 20.323 1.00 96.94 78 ALA A N 1
ATOM 591 C CA . ALA A 1 78 ? -5.261 -8.152 21.245 1.00 96.94 78 ALA A CA 1
ATOM 592 C C . ALA A 1 78 ? -5.341 -6.674 21.683 1.00 96.94 78 ALA A C 1
ATOM 594 O O . ALA A 1 78 ? -4.316 -5.997 21.850 1.00 96.94 78 ALA A O 1
ATOM 595 N N . ALA A 1 79 ? -6.561 -6.151 21.828 1.00 96.56 79 ALA A N 1
ATOM 596 C CA . ALA A 1 79 ? -6.772 -4.779 22.269 1.00 96.56 79 ALA A CA 1
ATOM 597 C C . ALA A 1 79 ? -6.220 -4.582 23.686 1.00 96.56 79 ALA A C 1
ATOM 599 O O . ALA A 1 79 ? -6.248 -5.488 24.520 1.00 96.56 79 ALA A O 1
ATOM 600 N N . ASN A 1 80 ? -5.709 -3.385 23.968 1.00 97.56 80 ASN A N 1
ATOM 601 C CA . ASN A 1 80 ? -5.359 -3.038 25.337 1.00 97.56 80 ASN A CA 1
ATOM 602 C C . ASN A 1 80 ? -6.648 -2.845 26.154 1.00 97.56 80 ASN A C 1
ATOM 604 O O . ASN A 1 80 ? -7.657 -2.383 25.624 1.00 97.56 80 ASN A O 1
ATOM 608 N N . ALA A 1 81 ? -6.622 -3.207 27.436 1.00 96.56 81 ALA A N 1
ATOM 609 C CA . ALA A 1 81 ? -7.813 -3.182 28.280 1.00 96.56 81 ALA A CA 1
ATOM 610 C C . ALA A 1 81 ? -8.333 -1.765 28.575 1.00 96.56 81 ALA A C 1
ATOM 612 O O . ALA A 1 81 ? -9.524 -1.601 28.818 1.00 96.56 81 ALA A O 1
ATOM 613 N N . THR A 1 82 ? -7.461 -0.752 28.576 1.00 96.62 82 THR A N 1
ATOM 614 C CA . THR A 1 82 ? -7.791 0.588 29.086 1.00 96.62 82 THR A CA 1
ATOM 615 C C . THR A 1 82 ? -7.626 1.694 28.055 1.00 96.62 82 THR A C 1
ATOM 617 O O . THR A 1 82 ? -8.449 2.604 28.019 1.00 96.62 82 THR A O 1
ATOM 620 N N . ASN A 1 83 ? -6.603 1.625 27.203 1.00 97.44 83 ASN A N 1
ATOM 621 C CA . ASN A 1 83 ? -6.292 2.680 26.242 1.00 97.44 83 ASN A CA 1
ATOM 622 C C . ASN A 1 83 ? -6.486 2.219 24.792 1.00 97.44 83 ASN A C 1
ATOM 624 O O . ASN A 1 83 ? -6.089 1.102 24.447 1.00 97.44 83 ASN A O 1
ATOM 628 N N . PRO A 1 84 ? -7.025 3.078 23.910 1.00 97.69 84 PRO A N 1
ATOM 629 C CA . PRO A 1 84 ? -7.029 2.807 22.481 1.00 97.69 84 PRO A CA 1
ATOM 630 C C . PRO A 1 84 ? -5.609 2.891 21.898 1.00 97.69 84 PRO A C 1
ATOM 632 O O . PRO A 1 84 ? -4.693 3.466 22.493 1.00 97.69 84 PRO A O 1
ATOM 635 N N . ARG A 1 85 ? -5.427 2.346 20.695 1.00 98.19 85 ARG A N 1
ATOM 636 C CA . ARG A 1 85 ? -4.225 2.526 19.869 1.00 98.19 85 ARG A CA 1
ATOM 637 C C . ARG A 1 85 ? -4.581 2.631 18.388 1.00 98.19 85 ARG A C 1
ATOM 639 O O . ARG A 1 85 ? -5.689 2.286 17.983 1.00 98.19 85 ARG A O 1
ATOM 646 N N . VAL A 1 86 ? -3.633 3.096 17.584 1.00 98.25 86 VAL A N 1
ATOM 647 C CA . VAL A 1 86 ? -3.739 3.082 16.123 1.00 98.25 86 VAL A CA 1
ATOM 648 C C . VAL A 1 86 ? -2.632 2.195 15.586 1.00 98.25 86 VAL A C 1
ATOM 650 O O . VAL A 1 86 ? -1.461 2.500 15.779 1.00 98.25 86 VAL A O 1
ATOM 653 N N . ASP A 1 87 ? -3.008 1.112 14.922 1.00 98.31 87 ASP A N 1
ATOM 654 C CA . ASP A 1 87 ? -2.088 0.267 14.169 1.00 98.31 87 ASP A CA 1
ATOM 655 C C . ASP A 1 87 ? -2.052 0.771 12.712 1.00 98.31 87 ASP A C 1
ATOM 657 O O . ASP A 1 87 ? -2.982 1.436 12.247 1.00 98.31 87 ASP A O 1
ATOM 661 N N . ARG A 1 88 ? -0.978 0.495 11.972 1.00 98.19 88 ARG A N 1
ATOM 662 C CA . ARG A 1 88 ? -0.842 0.889 10.562 1.00 98.19 88 ARG A CA 1
ATOM 663 C C . ARG A 1 88 ? -0.548 -0.328 9.700 1.00 98.19 88 ARG A C 1
ATOM 665 O O . ARG A 1 88 ? 0.419 -1.041 9.940 1.00 98.19 88 ARG A O 1
ATOM 672 N N . VAL A 1 89 ? -1.370 -0.549 8.683 1.00 98.25 89 VAL A N 1
ATOM 673 C CA . VAL A 1 89 ? -1.142 -1.571 7.660 1.00 98.25 89 VAL A CA 1
ATOM 674 C C . VAL A 1 89 ? -0.279 -0.951 6.574 1.00 98.25 89 VAL A C 1
ATOM 676 O O . VAL A 1 89 ? -0.634 0.085 6.011 1.00 98.25 89 VAL A O 1
ATOM 679 N N . ALA A 1 90 ? 0.858 -1.573 6.292 1.00 97.94 90 ALA A N 1
ATOM 680 C CA . ALA A 1 90 ? 1.838 -1.076 5.342 1.00 97.94 90 ALA A CA 1
ATOM 681 C C . ALA A 1 90 ? 2.277 -2.177 4.375 1.00 97.94 90 ALA A C 1
ATOM 683 O O . ALA A 1 90 ? 2.251 -3.364 4.701 1.00 97.94 90 ALA A O 1
ATOM 684 N N . LEU A 1 91 ? 2.721 -1.766 3.191 1.00 98.12 91 LEU A N 1
ATOM 685 C CA . LEU A 1 91 ? 3.469 -2.626 2.283 1.00 98.12 91 LEU A CA 1
ATOM 686 C C . LEU A 1 91 ? 4.955 -2.309 2.450 1.00 98.12 91 LEU A C 1
ATOM 688 O O . LEU A 1 91 ? 5.358 -1.150 2.323 1.00 98.12 91 LEU A O 1
ATOM 692 N N . ARG A 1 92 ? 5.760 -3.327 2.758 1.00 98.06 92 ARG A N 1
ATOM 693 C CA . ARG A 1 92 ? 7.194 -3.199 3.035 1.00 98.06 92 ARG A CA 1
ATOM 694 C C . ARG A 1 92 ? 7.992 -3.909 1.958 1.00 98.06 92 ARG A C 1
ATOM 696 O O . ARG A 1 92 ? 7.796 -5.103 1.778 1.00 98.06 92 ARG A O 1
ATOM 703 N N . VAL A 1 93 ? 8.934 -3.209 1.333 1.00 97.31 93 VAL A N 1
ATOM 704 C CA . VAL A 1 93 ? 10.075 -3.845 0.660 1.00 97.31 93 VAL A CA 1
ATOM 705 C C . VAL A 1 93 ? 11.244 -3.921 1.638 1.00 97.31 93 VAL A C 1
ATOM 707 O O . VAL A 1 93 ? 11.551 -2.937 2.316 1.00 97.31 93 VAL A O 1
ATOM 710 N N . ASP A 1 94 ? 11.869 -5.088 1.738 1.00 96.81 94 ASP A N 1
ATOM 711 C CA . ASP A 1 94 ? 13.067 -5.332 2.538 1.00 96.81 94 ASP A CA 1
ATOM 712 C C . ASP A 1 94 ? 14.160 -5.914 1.632 1.00 96.81 94 ASP A C 1
ATOM 714 O O . ASP A 1 94 ? 14.052 -7.051 1.169 1.00 96.81 94 ASP A O 1
ATOM 718 N N . TRP A 1 95 ? 15.204 -5.123 1.375 1.00 95.06 95 TRP A N 1
ATOM 719 C CA . TRP A 1 95 ? 16.332 -5.508 0.514 1.00 95.06 95 TRP A CA 1
ATOM 720 C C . TRP A 1 95 ? 17.349 -6.402 1.226 1.00 95.06 95 TRP A C 1
ATOM 722 O O . TRP A 1 95 ? 18.234 -6.957 0.589 1.00 95.06 95 TRP A O 1
ATOM 732 N N . THR A 1 96 ? 17.252 -6.552 2.550 1.00 94.81 96 THR A N 1
ATOM 733 C CA . THR A 1 96 ? 18.096 -7.509 3.284 1.00 94.81 96 THR A CA 1
ATOM 734 C C . THR A 1 96 ? 17.556 -8.928 3.155 1.00 94.81 96 THR A C 1
ATOM 736 O O . THR A 1 96 ? 18.327 -9.884 3.130 1.00 94.81 96 THR A O 1
ATOM 739 N N . LEU A 1 97 ? 16.232 -9.052 3.035 1.00 95.31 97 LEU A N 1
ATOM 740 C CA . LEU A 1 97 ? 15.529 -10.321 2.857 1.00 95.31 97 LEU A CA 1
ATOM 741 C C . LEU A 1 97 ? 15.110 -10.582 1.405 1.00 95.31 97 LEU A C 1
ATOM 743 O O . LEU A 1 97 ? 14.666 -11.684 1.103 1.00 95.31 97 LEU A O 1
ATOM 747 N N . ASN A 1 98 ? 15.228 -9.587 0.523 1.00 94.62 98 ASN A N 1
ATOM 748 C CA . ASN A 1 98 ? 14.721 -9.608 -0.852 1.00 94.62 98 ASN A CA 1
ATOM 749 C C . ASN A 1 98 ? 13.230 -9.969 -0.925 1.00 94.62 98 ASN A C 1
ATOM 751 O O . ASN A 1 98 ? 12.813 -10.826 -1.703 1.00 94.62 98 ASN A O 1
ATOM 755 N N . THR A 1 99 ? 12.413 -9.323 -0.088 1.00 96.75 99 THR A N 1
ATOM 756 C CA . THR A 1 99 ? 10.966 -9.585 -0.015 1.00 96.75 99 THR A CA 1
ATOM 757 C C . THR A 1 99 ? 10.143 -8.307 -0.088 1.00 96.75 99 THR A C 1
ATOM 759 O O . THR A 1 99 ? 10.584 -7.236 0.334 1.00 96.75 99 THR A O 1
ATOM 762 N N . ILE A 1 100 ? 8.914 -8.440 -0.594 1.00 97.75 100 ILE A N 1
ATOM 763 C CA . ILE A 1 100 ? 7.854 -7.451 -0.408 1.00 97.75 100 ILE A CA 1
ATOM 764 C C . ILE A 1 100 ? 6.701 -8.128 0.321 1.00 97.75 100 ILE A C 1
ATOM 766 O O . ILE A 1 100 ? 6.205 -9.157 -0.134 1.00 97.75 100 ILE A O 1
ATOM 770 N N . ALA A 1 101 ? 6.280 -7.565 1.450 1.00 97.19 101 ALA A N 1
ATOM 771 C CA . ALA A 1 101 ? 5.251 -8.159 2.291 1.00 97.19 101 ALA A CA 1
ATOM 772 C C . ALA A 1 101 ? 4.307 -7.112 2.884 1.00 97.19 101 ALA A C 1
ATOM 774 O O . ALA A 1 101 ? 4.703 -5.985 3.199 1.00 97.19 101 ALA A O 1
ATOM 775 N N . LEU A 1 102 ? 3.052 -7.519 3.073 1.00 98.06 102 LEU A N 1
ATOM 776 C CA . LEU A 1 102 ? 2.078 -6.790 3.876 1.00 98.06 102 LEU A CA 1
ATOM 777 C C . LEU A 1 102 ? 2.430 -6.957 5.355 1.00 98.06 102 LEU A C 1
ATOM 779 O O . LEU A 1 102 ? 2.647 -8.072 5.829 1.00 98.06 102 LEU A O 1
ATOM 783 N N . VAL A 1 103 ? 2.483 -5.849 6.086 1.00 97.69 103 VAL A N 1
ATOM 784 C CA . VAL A 1 103 ? 2.854 -5.828 7.502 1.00 97.69 103 VAL A CA 1
ATOM 785 C C . VAL A 1 103 ? 1.889 -4.965 8.302 1.00 97.69 103 VAL A C 1
ATOM 787 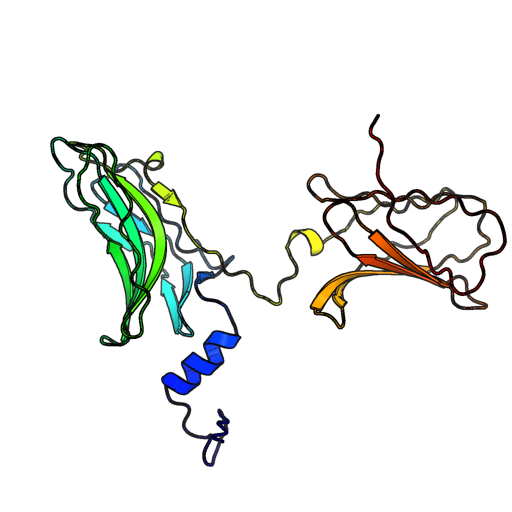O O . VAL A 1 103 ? 1.361 -3.969 7.808 1.00 97.69 103 VAL A O 1
ATOM 790 N N . VAL A 1 104 ? 1.688 -5.332 9.566 1.00 98.19 104 VAL A N 1
ATOM 791 C CA . VAL A 1 104 ? 0.996 -4.498 10.552 1.00 98.19 104 VAL A CA 1
ATOM 792 C C . VAL A 1 104 ? 2.047 -3.894 11.473 1.00 98.19 104 VAL A C 1
ATOM 794 O O . VAL A 1 104 ? 2.759 -4.607 12.178 1.00 98.19 104 VAL A O 1
ATOM 797 N N . LEU A 1 105 ? 2.146 -2.572 11.466 1.00 97.94 105 LEU A N 1
ATOM 798 C CA . LEU A 1 105 ? 2.900 -1.808 12.446 1.00 97.94 105 LEU A CA 1
ATOM 799 C C . LEU A 1 105 ? 1.975 -1.554 13.633 1.00 97.94 105 LEU A C 1
ATOM 801 O O . LEU A 1 105 ? 1.007 -0.801 13.523 1.00 97.94 105 LEU A O 1
ATOM 805 N N . GLN A 1 106 ? 2.245 -2.211 14.754 1.00 97.62 106 GLN A N 1
ATOM 806 C CA . GLN A 1 106 ? 1.448 -2.034 15.961 1.00 97.62 106 GLN A CA 1
ATOM 807 C C . GLN A 1 106 ? 1.746 -0.675 16.607 1.00 97.62 106 GLN A C 1
ATOM 809 O O . GLN A 1 106 ? 2.906 -0.298 16.776 1.00 97.62 106 GLN A O 1
ATOM 814 N N . GLY A 1 107 ? 0.696 0.052 16.978 1.00 96.94 107 GLY A N 1
ATOM 815 C CA . GLY A 1 107 ? 0.792 1.287 17.743 1.00 96.94 107 GLY A CA 1
ATOM 816 C C . GLY A 1 107 ? 0.977 1.068 19.236 1.00 96.94 107 GLY A C 1
ATOM 817 O O . GLY A 1 107 ? 0.735 -0.008 19.786 1.00 96.94 107 GLY A O 1
ATOM 818 N N . THR A 1 108 ? 1.340 2.145 19.920 1.00 97.25 108 THR A N 1
ATOM 819 C CA . THR A 1 108 ? 1.416 2.171 21.382 1.00 97.25 108 THR A CA 1
ATOM 820 C C . THR A 1 108 ? 0.068 2.617 21.962 1.00 97.25 108 THR A C 1
ATOM 822 O O . THR A 1 108 ? -0.441 3.662 21.546 1.00 97.25 108 THR A O 1
ATOM 825 N N . PRO A 1 109 ? -0.527 1.876 22.918 1.00 97.56 109 PRO A N 1
ATOM 826 C CA . PRO A 1 109 ? -1.734 2.315 23.618 1.00 97.56 109 PRO A CA 1
ATOM 827 C C . PRO A 1 109 ? -1.540 3.645 24.348 1.00 97.56 109 PRO A C 1
ATOM 829 O O . PRO A 1 109 ? -0.614 3.788 25.145 1.00 97.56 109 PRO A O 1
ATOM 832 N N . ALA A 1 110 ? -2.430 4.604 24.102 1.00 96.88 110 ALA A N 1
ATOM 833 C CA . ALA A 1 110 ? -2.407 5.927 24.721 1.00 96.88 110 ALA A CA 1
ATOM 834 C C . ALA A 1 110 ? -3.808 6.556 24.725 1.00 96.88 110 ALA A C 1
ATOM 836 O O . ALA A 1 110 ? -4.655 6.192 23.913 1.00 96.88 110 ALA A O 1
ATOM 837 N N . ALA A 1 111 ? -4.046 7.537 25.602 1.00 94.94 111 ALA A N 1
ATOM 838 C CA . ALA A 1 111 ? -5.314 8.275 25.638 1.00 94.94 111 ALA A CA 1
ATOM 839 C C . ALA A 1 111 ? -5.612 8.988 24.302 1.00 94.94 111 ALA A C 1
ATOM 841 O O . ALA A 1 111 ? -6.745 8.979 23.825 1.00 94.94 111 ALA A O 1
ATOM 842 N N . THR A 1 112 ? -4.566 9.533 23.673 1.00 94.75 112 THR A N 1
ATOM 843 C CA . THR A 1 112 ? -4.598 10.089 22.315 1.00 94.75 112 THR A CA 1
ATOM 844 C C . THR A 1 112 ? -3.622 9.291 21.453 1.00 94.75 112 THR A C 1
ATOM 846 O O . THR A 1 112 ? -2.431 9.610 21.423 1.00 94.75 112 THR A O 1
ATOM 849 N N . PRO A 1 113 ? -4.073 8.204 20.810 1.00 95.31 113 PRO A N 1
ATOM 850 C CA . PRO A 1 113 ? -3.183 7.319 20.079 1.00 95.31 113 PRO A CA 1
ATOM 851 C C . PRO A 1 113 ? -2.739 7.936 18.751 1.00 95.31 113 PRO A C 1
ATOM 853 O O . PRO A 1 113 ? -3.505 8.634 18.088 1.00 95.31 113 PRO A O 1
ATOM 856 N N . ALA A 1 114 ? -1.506 7.633 18.348 1.00 92.19 114 ALA A N 1
ATOM 857 C CA . ALA A 1 114 ? -0.922 8.063 17.083 1.00 92.19 114 ALA A CA 1
ATOM 858 C C . ALA A 1 114 ? -0.480 6.849 16.259 1.00 92.19 114 ALA A C 1
ATOM 860 O O . ALA A 1 114 ? -0.056 5.834 16.816 1.00 92.19 114 ALA A O 1
ATOM 861 N N . ALA A 1 115 ? -0.572 6.965 14.934 1.00 92.12 115 ALA A N 1
ATOM 862 C CA . ALA A 1 115 ? -0.125 5.918 14.024 1.00 92.12 115 ALA A CA 1
ATOM 863 C C . ALA A 1 115 ? 1.414 5.780 14.047 1.00 92.12 115 ALA A C 1
ATOM 865 O O . ALA A 1 115 ? 2.111 6.802 14.038 1.00 92.12 115 ALA A O 1
ATOM 866 N N . PRO A 1 116 ? 1.965 4.551 14.017 1.00 95.25 116 PRO A N 1
ATOM 867 C CA . PRO A 1 116 ? 3.401 4.314 13.904 1.00 95.25 116 PRO A CA 1
ATOM 868 C C . PRO A 1 116 ? 4.023 4.986 12.683 1.00 95.25 116 PRO A C 1
ATOM 870 O O . PRO A 1 116 ? 3.444 4.981 11.593 1.00 95.25 116 PRO A O 1
ATOM 873 N N . ALA A 1 117 ? 5.231 5.523 12.844 1.00 94.25 117 ALA A N 1
ATOM 874 C CA . ALA A 1 117 ? 5.998 6.064 11.730 1.00 94.25 117 ALA A CA 1
ATOM 875 C C . ALA A 1 117 ? 6.399 4.954 10.744 1.00 94.25 117 ALA A C 1
ATOM 877 O O . ALA A 1 117 ? 6.714 3.835 11.147 1.00 94.25 117 ALA A O 1
ATOM 878 N N . LEU A 1 118 ? 6.399 5.284 9.453 1.00 93.75 118 LEU A N 1
ATOM 879 C CA . LEU A 1 118 ? 6.890 4.396 8.401 1.00 93.75 118 LEU A CA 1
ATOM 880 C C . LEU A 1 118 ? 8.419 4.403 8.379 1.00 93.75 118 LEU A C 1
ATOM 882 O O . LEU A 1 118 ? 9.048 5.451 8.534 1.00 93.75 118 LEU A O 1
ATOM 886 N N . THR A 1 119 ? 9.017 3.247 8.111 1.00 95.06 119 THR A N 1
ATOM 887 C CA . THR A 1 119 ? 10.455 3.135 7.869 1.00 95.06 119 THR A CA 1
ATOM 888 C C . THR A 1 119 ? 10.756 3.312 6.386 1.00 95.06 119 THR A C 1
ATOM 890 O O . THR A 1 119 ? 10.317 2.526 5.549 1.00 95.06 119 THR A O 1
ATOM 893 N N . GLN A 1 120 ? 11.541 4.335 6.058 1.00 95.25 120 GLN A N 1
ATOM 894 C CA . GLN A 1 120 ? 11.954 4.662 4.694 1.00 95.25 120 GLN A CA 1
ATOM 895 C C . GLN A 1 120 ? 13.462 4.918 4.670 1.00 95.25 120 GLN A C 1
ATOM 897 O O . GLN A 1 120 ? 13.925 6.035 4.887 1.00 95.25 120 GLN A O 1
ATOM 902 N N . ASN A 1 121 ? 14.245 3.857 4.484 1.00 93.88 121 ASN A N 1
ATOM 903 C CA . ASN A 1 121 ? 15.705 3.911 4.468 1.00 93.88 121 ASN A CA 1
ATOM 904 C C . ASN A 1 121 ? 16.283 2.996 3.372 1.00 93.88 121 ASN A C 1
ATOM 906 O O . ASN A 1 121 ? 15.563 2.531 2.493 1.00 93.88 121 ASN A O 1
ATOM 910 N N . THR A 1 122 ? 17.598 2.776 3.383 1.00 91.12 122 THR A N 1
ATOM 911 C CA . THR A 1 122 ? 18.304 1.984 2.362 1.00 91.12 122 THR A CA 1
ATOM 912 C C . THR A 1 122 ? 18.167 0.471 2.536 1.00 91.12 122 THR A C 1
ATOM 914 O O . THR A 1 122 ? 18.506 -0.269 1.621 1.00 91.12 122 THR A O 1
ATOM 917 N N . SER A 1 123 ? 17.702 -0.001 3.695 1.00 93.38 123 SER A N 1
ATOM 918 C CA . SER A 1 123 ? 17.527 -1.429 3.999 1.00 93.38 123 SER A CA 1
ATOM 919 C C . SER A 1 123 ? 16.075 -1.877 3.871 1.00 93.38 123 SER A C 1
ATOM 921 O O . SER A 1 123 ? 15.813 -3.018 3.500 1.00 93.38 123 SER A O 1
ATOM 923 N N . ARG A 1 124 ? 15.125 -0.974 4.130 1.00 95.19 124 ARG A N 1
ATOM 924 C CA . ARG A 1 124 ? 13.697 -1.205 3.928 1.00 95.19 124 ARG A CA 1
ATOM 925 C C . ARG A 1 124 ? 12.955 0.075 3.587 1.00 95.19 124 ARG A C 1
ATOM 927 O O . ARG A 1 124 ? 13.321 1.162 4.038 1.00 95.19 124 ARG A O 1
ATOM 934 N N . TRP A 1 125 ? 11.864 -0.078 2.855 1.00 96.44 125 TRP A N 1
ATOM 935 C CA . TRP A 1 125 ? 10.974 1.020 2.520 1.00 96.44 125 TRP A CA 1
ATOM 936 C C . TRP A 1 125 ? 9.519 0.610 2.666 1.00 96.44 125 TRP A C 1
ATOM 938 O O . TRP A 1 125 ? 9.097 -0.434 2.172 1.00 96.44 125 TRP A O 1
ATOM 948 N N . GLU A 1 126 ? 8.749 1.454 3.340 1.00 96.88 126 GLU A N 1
ATOM 949 C CA . GLU A 1 126 ? 7.348 1.210 3.648 1.00 96.88 126 GLU A CA 1
ATOM 950 C C . GLU A 1 126 ? 6.459 2.308 3.062 1.00 96.88 126 GLU A C 1
ATOM 952 O O . GLU A 1 126 ? 6.790 3.499 3.096 1.00 96.88 126 GLU A O 1
ATOM 957 N N . ILE A 1 127 ? 5.298 1.896 2.557 1.00 94.81 127 ILE A N 1
ATOM 958 C CA . ILE A 1 127 ? 4.176 2.786 2.249 1.00 94.81 127 ILE A CA 1
ATOM 959 C C . ILE A 1 127 ? 2.975 2.409 3.107 1.00 94.81 127 ILE A C 1
ATOM 961 O O . ILE A 1 127 ? 2.751 1.227 3.371 1.00 94.81 127 ILE A O 1
ATOM 965 N N . SER A 1 128 ? 2.199 3.406 3.530 1.00 94.06 128 SER A N 1
ATOM 966 C CA . SER A 1 128 ? 0.948 3.144 4.241 1.00 94.06 128 SER A CA 1
ATOM 967 C C . SER A 1 128 ? -0.134 2.689 3.265 1.00 94.06 128 SER A C 1
ATOM 969 O O . SER A 1 128 ? -0.256 3.235 2.167 1.00 94.06 128 SER A O 1
ATOM 971 N N . LEU A 1 129 ? -0.918 1.698 3.682 1.00 94.50 129 LEU A N 1
ATOM 972 C CA . LEU A 1 129 ? -2.162 1.310 3.025 1.00 94.50 129 LEU A CA 1
ATOM 973 C C . LEU A 1 129 ? -3.364 1.785 3.845 1.00 94.50 129 LEU A C 1
ATOM 975 O O . LEU A 1 129 ? -4.300 2.337 3.284 1.00 94.50 129 LEU A O 1
ATOM 979 N N . ALA A 1 130 ? -3.344 1.613 5.168 1.00 95.38 130 ALA A N 1
ATOM 980 C CA . ALA A 1 130 ? -4.423 2.088 6.031 1.00 95.38 130 ALA A CA 1
ATOM 981 C C . ALA A 1 130 ? -3.987 2.258 7.488 1.00 95.38 130 ALA A C 1
ATOM 983 O O . ALA A 1 130 ? -3.088 1.566 7.972 1.00 95.38 130 ALA A O 1
ATOM 984 N N . GLN A 1 131 ? -4.696 3.117 8.218 1.00 95.81 131 GLN A N 1
ATOM 985 C CA . GLN A 1 131 ? -4.698 3.118 9.679 1.00 95.81 131 GLN A CA 1
ATOM 986 C C . GLN A 1 131 ? -5.845 2.262 10.207 1.00 95.81 131 GLN A C 1
ATOM 988 O O . GLN A 1 131 ? -6.944 2.258 9.654 1.00 95.81 131 GLN A O 1
ATOM 993 N N . VAL A 1 132 ? -5.605 1.577 11.318 1.00 98.00 132 VAL A N 1
ATOM 994 C CA . VAL A 1 132 ? -6.582 0.735 12.002 1.00 98.00 132 VAL A CA 1
ATOM 995 C C . VAL A 1 132 ? -6.697 1.214 13.438 1.00 98.00 132 VAL A C 1
ATOM 997 O O . VAL A 1 132 ? -5.773 1.063 14.238 1.00 98.00 132 VAL A O 1
ATOM 1000 N N . ARG A 1 133 ? -7.842 1.798 13.786 1.00 97.56 133 ARG A N 1
ATOM 1001 C CA . ARG A 1 133 ? -8.131 2.207 15.157 1.00 97.56 133 ARG A CA 1
ATOM 1002 C C . ARG A 1 133 ? -8.593 1.005 15.973 1.00 97.56 133 ARG A C 1
ATOM 1004 O O . ARG A 1 133 ? -9.655 0.441 15.727 1.00 97.56 133 ARG A O 1
ATOM 1011 N N . VAL A 1 134 ? -7.816 0.660 16.989 1.00 98.12 134 VAL A N 1
ATOM 1012 C CA . VAL A 1 134 ? -8.148 -0.381 17.960 1.00 98.12 134 VAL A CA 1
ATOM 1013 C C . VAL A 1 134 ? -8.588 0.314 19.241 1.00 98.12 134 VAL A C 1
ATOM 1015 O O . VAL A 1 134 ? -7.763 0.867 19.968 1.00 98.12 134 VAL A O 1
ATOM 1018 N N . ASP A 1 135 ? -9.893 0.342 19.499 1.00 97.75 135 ASP A N 1
ATOM 1019 C CA . ASP A 1 135 ? -10.416 0.912 20.743 1.00 97.75 135 ASP A CA 1
ATOM 1020 C C . ASP A 1 135 ? -10.113 -0.005 21.945 1.00 97.75 135 ASP A C 1
ATOM 1022 O O . ASP A 1 135 ? -9.765 -1.176 21.786 1.00 97.75 135 ASP A O 1
ATOM 1026 N N . ALA A 1 136 ? -10.208 0.529 23.163 1.00 97.06 136 ALA A N 1
ATOM 1027 C CA . ALA A 1 136 ? -9.942 -0.250 24.369 1.00 97.06 136 ALA A CA 1
ATOM 1028 C C . ALA A 1 136 ? -10.929 -1.425 24.505 1.00 97.06 136 ALA A C 1
ATOM 1030 O O . ALA A 1 136 ? -12.120 -1.279 24.229 1.00 97.06 136 ALA A O 1
ATOM 1031 N N . ALA A 1 137 ? -10.421 -2.578 24.944 1.00 96.56 137 ALA A N 1
ATOM 1032 C CA . ALA A 1 137 ? -11.180 -3.795 25.244 1.00 96.56 137 ALA A CA 1
ATOM 1033 C C . ALA A 1 137 ? -12.044 -4.373 24.098 1.00 96.56 137 ALA A C 1
ATOM 1035 O O . ALA A 1 137 ? -12.881 -5.242 24.345 1.00 96.56 137 ALA A O 1
ATOM 1036 N N . VAL A 1 138 ? -11.848 -3.947 22.844 1.00 97.38 138 VAL A N 1
ATOM 1037 C CA . VAL A 1 138 ? -12.577 -4.530 21.706 1.00 97.38 138 VAL A CA 1
ATOM 1038 C C . VAL A 1 138 ? -12.073 -5.934 21.371 1.00 97.38 138 VAL A C 1
ATOM 1040 O O . VAL A 1 138 ? -10.886 -6.233 21.496 1.00 97.38 138 VAL A O 1
ATOM 1043 N N . ALA A 1 139 ? -12.982 -6.786 20.894 1.00 96.94 139 ALA A N 1
ATOM 1044 C CA . ALA A 1 139 ? -12.673 -8.132 20.400 1.00 96.94 139 ALA A CA 1
ATOM 1045 C C . ALA A 1 139 ? -12.779 -8.253 18.867 1.00 96.94 139 ALA A C 1
ATOM 1047 O O . ALA A 1 139 ? -12.481 -9.301 18.296 1.00 96.94 139 ALA A O 1
ATOM 1048 N N . THR A 1 140 ? -13.217 -7.187 18.194 1.00 97.31 140 THR A N 1
ATOM 1049 C CA . THR A 1 140 ? -13.443 -7.149 16.746 1.00 97.31 140 THR A CA 1
ATOM 1050 C C . THR A 1 140 ? -13.111 -5.771 16.191 1.00 97.31 140 THR A C 1
ATOM 1052 O O . THR A 1 140 ? -13.385 -4.764 16.848 1.00 97.31 140 THR A O 1
ATOM 1055 N N . ILE A 1 141 ? -12.606 -5.708 14.959 1.00 97.88 141 ILE A N 1
ATOM 1056 C CA . ILE A 1 141 ? -12.384 -4.4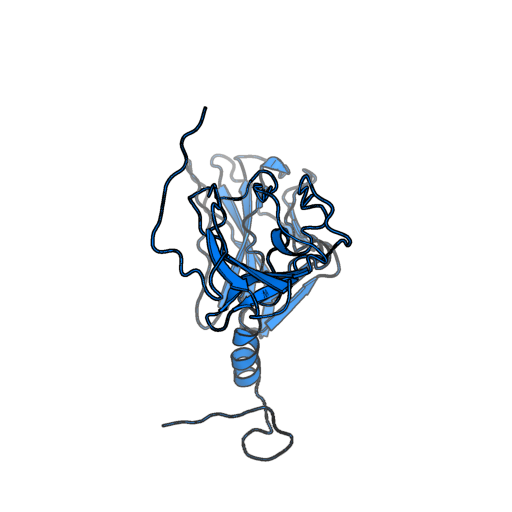44 14.245 1.00 97.88 141 ILE A CA 1
ATOM 1057 C C . ILE A 1 141 ? -13.544 -4.182 13.279 1.00 97.88 141 ILE A C 1
ATOM 1059 O O . ILE A 1 141 ? -13.791 -4.962 12.361 1.00 97.88 141 ILE A O 1
ATOM 1063 N N . ALA A 1 142 ? -14.255 -3.073 13.481 1.00 93.69 142 ALA A N 1
ATOM 1064 C CA . ALA A 1 142 ? -15.332 -2.648 12.590 1.00 93.69 142 ALA A CA 1
ATOM 1065 C C . ALA A 1 142 ? -14.790 -1.923 11.347 1.00 93.69 142 ALA A C 1
ATOM 1067 O O . ALA A 1 142 ? -13.776 -1.231 11.429 1.00 93.69 142 ALA A O 1
ATOM 1068 N N . ALA A 1 143 ? -15.507 -1.998 10.220 1.00 91.06 143 ALA A N 1
ATOM 1069 C CA . ALA A 1 143 ? -15.121 -1.340 8.964 1.00 91.06 143 ALA A CA 1
ATOM 1070 C C . ALA A 1 143 ? -14.834 0.164 9.135 1.00 91.06 143 ALA A C 1
ATOM 1072 O O . ALA A 1 143 ? -13.839 0.671 8.632 1.00 91.06 143 ALA A O 1
ATOM 1073 N N . ALA A 1 144 ? -15.653 0.863 9.929 1.00 91.81 144 ALA A N 1
ATOM 1074 C CA . ALA A 1 144 ? -15.501 2.294 10.208 1.00 91.81 144 ALA A CA 1
ATOM 1075 C C . ALA A 1 144 ? -14.249 2.653 11.037 1.00 91.81 144 ALA A C 1
ATOM 1077 O O . ALA A 1 144 ? -13.977 3.829 11.267 1.00 91.81 144 ALA A O 1
ATOM 1078 N N . LYS A 1 145 ? -13.509 1.656 11.536 1.00 91.38 145 LYS A N 1
ATOM 1079 C CA . LYS A 1 145 ? -12.243 1.837 12.260 1.00 91.38 145 LYS A CA 1
ATOM 1080 C C . LYS A 1 145 ? -11.022 1.702 11.352 1.00 91.38 145 LYS A C 1
ATOM 1082 O O . LYS A 1 145 ? -9.903 1.840 11.841 1.00 91.38 145 LYS A O 1
ATOM 1087 N N . VAL A 1 146 ? -11.231 1.443 10.063 1.00 92.69 146 VAL A N 1
ATOM 1088 C CA . VAL A 1 146 ? -10.180 1.411 9.050 1.00 92.69 146 VAL A CA 1
ATOM 1089 C C . VAL A 1 146 ? -10.233 2.712 8.258 1.00 92.69 146 VAL A C 1
ATOM 1091 O O . VAL A 1 146 ? -11.257 3.047 7.667 1.00 92.69 146 VAL A O 1
ATOM 1094 N N . THR A 1 147 ? -9.123 3.441 8.249 1.00 89.38 147 THR A N 1
ATOM 1095 C CA . THR A 1 147 ? -8.959 4.677 7.482 1.00 89.38 147 THR A CA 1
ATOM 1096 C C . THR A 1 147 ? -7.972 4.422 6.355 1.00 89.38 147 THR A C 1
ATOM 1098 O O . THR A 1 147 ? -6.823 4.076 6.619 1.00 89.38 147 THR A O 1
ATOM 1101 N N . ASP A 1 148 ? -8.410 4.598 5.112 1.00 88.62 148 ASP A N 1
ATOM 1102 C CA . ASP A 1 148 ? -7.568 4.421 3.927 1.00 88.62 148 ASP A CA 1
ATOM 1103 C C . ASP A 1 148 ? -6.453 5.482 3.864 1.00 88.62 148 ASP A C 1
ATOM 1105 O O . ASP A 1 148 ? -6.702 6.673 4.049 1.00 88.62 148 ASP A O 1
ATOM 1109 N N . GLU A 1 149 ? -5.221 5.047 3.598 1.00 84.69 149 GLU A N 1
ATOM 1110 C CA . GLU A 1 149 ? -4.034 5.900 3.417 1.00 84.69 149 GLU A CA 1
ATOM 1111 C C . GLU A 1 149 ? -3.275 5.572 2.119 1.00 84.69 149 GLU A C 1
ATOM 1113 O O . GLU A 1 149 ? -2.156 6.053 1.917 1.00 84.69 149 GLU A O 1
ATOM 1118 N N . ARG A 1 150 ? -3.850 4.746 1.231 1.00 89.81 150 ARG A N 1
ATOM 1119 C CA . ARG A 1 150 ? -3.174 4.303 0.006 1.00 89.81 150 ARG A CA 1
ATOM 1120 C C . ARG A 1 150 ? -2.774 5.488 -0.872 1.00 89.81 150 ARG A C 1
ATOM 1122 O O . ARG A 1 150 ? -3.601 6.300 -1.288 1.00 89.81 150 ARG A O 1
ATOM 1129 N N . TYR A 1 151 ? -1.500 5.524 -1.255 1.00 85.38 151 TYR A N 1
ATOM 1130 C CA . TYR A 1 151 ? -1.038 6.395 -2.331 1.00 85.38 151 TYR A CA 1
ATOM 1131 C C . TYR A 1 151 ? -1.234 5.700 -3.680 1.00 85.38 151 TYR A C 1
ATOM 1133 O O . TYR A 1 151 ? -0.510 4.760 -4.014 1.00 85.38 151 TYR A O 1
ATOM 1141 N N . ILE A 1 152 ? -2.222 6.162 -4.446 1.00 83.12 152 ILE A N 1
ATOM 1142 C CA . ILE A 1 152 ? -2.552 5.593 -5.754 1.00 83.12 152 ILE A CA 1
ATOM 1143 C C . ILE A 1 152 ? -1.653 6.197 -6.834 1.00 83.12 152 ILE A C 1
ATOM 1145 O O . ILE A 1 152 ? -1.755 7.379 -7.178 1.00 83.12 152 ILE A O 1
ATOM 1149 N N . VAL A 1 153 ? -0.811 5.355 -7.421 1.00 78.62 153 VAL A N 1
ATOM 1150 C CA . VAL A 1 153 ? -0.009 5.676 -8.595 1.00 78.62 153 VAL A CA 1
ATOM 1151 C C . VAL A 1 153 ? -0.914 5.647 -9.814 1.00 78.62 153 VAL A C 1
ATOM 1153 O O . VAL A 1 153 ? -1.412 4.607 -10.251 1.00 78.62 153 VAL A O 1
ATOM 1156 N N . LYS A 1 154 ? -1.119 6.831 -10.383 1.00 67.12 154 LYS A N 1
ATOM 1157 C CA . LYS A 1 154 ? -1.696 6.990 -11.714 1.00 67.12 154 LYS A CA 1
ATOM 1158 C C . LYS A 1 154 ? -0.563 6.785 -12.713 1.00 67.12 154 LYS A C 1
ATOM 1160 O O . LYS A 1 154 ? 0.522 7.326 -12.513 1.00 67.12 154 LYS A O 1
ATOM 1165 N N . ASN A 1 155 ? -0.803 6.021 -13.775 1.00 51.59 155 ASN A N 1
ATOM 1166 C CA . ASN A 1 155 ? 0.138 5.946 -14.890 1.00 51.59 155 ASN A CA 1
ATOM 1167 C C . ASN A 1 155 ? 0.498 7.391 -15.320 1.00 51.59 155 ASN A C 1
ATOM 1169 O O . ASN A 1 155 ? -0.421 8.159 -15.603 1.00 51.59 155 ASN A O 1
ATOM 1173 N N . PRO A 1 156 ? 1.780 7.797 -15.352 1.00 48.81 156 PRO A N 1
ATOM 1174 C CA . PRO A 1 156 ? 2.179 9.153 -15.735 1.00 48.81 156 PRO A CA 1
ATOM 1175 C C . PRO A 1 156 ? 1.801 9.502 -17.186 1.00 48.81 156 PRO A C 1
ATOM 1177 O O . PRO A 1 156 ? 1.691 10.681 -17.521 1.00 48.81 156 PRO A O 1
ATOM 1180 N N . ASN A 1 157 ? 1.521 8.492 -18.018 1.00 44.81 157 ASN A N 1
ATOM 1181 C CA . ASN A 1 157 ? 0.980 8.638 -19.371 1.00 44.81 157 ASN A CA 1
ATOM 1182 C C . ASN A 1 157 ? -0.557 8.583 -19.422 1.00 44.81 157 ASN A C 1
ATOM 1184 O O . ASN A 1 157 ? -1.14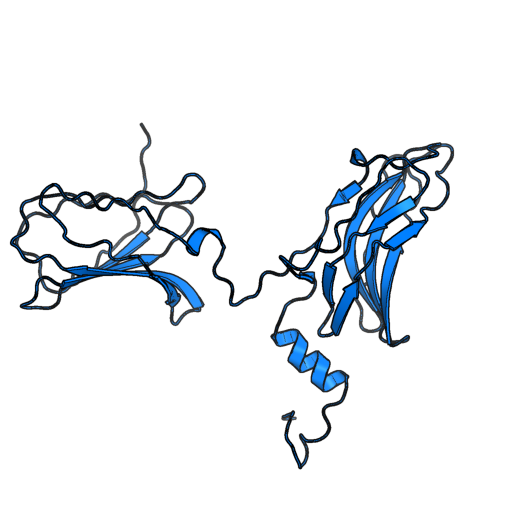3 8.769 -20.487 1.00 44.81 157 ASN A O 1
ATOM 1188 N N . ALA A 1 158 ? -1.236 8.326 -18.300 1.00 46.12 158 ALA A N 1
ATOM 1189 C CA . ALA A 1 158 ? -2.680 8.473 -18.230 1.00 46.12 158 ALA A CA 1
ATOM 1190 C C . ALA A 1 158 ? -3.015 9.957 -18.076 1.00 46.12 158 ALA A C 1
ATOM 1192 O O . ALA A 1 158 ? -2.736 10.583 -17.050 1.00 46.12 158 ALA A O 1
ATOM 1193 N N . PHE A 1 159 ? -3.663 10.516 -19.097 1.00 43.59 159 PHE A N 1
ATOM 1194 C CA . PHE A 1 159 ? -4.389 11.771 -18.951 1.00 43.59 159 PHE A CA 1
ATOM 1195 C C . PHE A 1 159 ? -5.319 11.669 -17.728 1.00 43.59 159 PHE A C 1
ATOM 1197 O O . PHE A 1 159 ? -5.897 10.595 -17.506 1.00 43.59 159 PHE A O 1
ATOM 1204 N N . PRO A 1 160 ? -5.482 12.738 -16.922 1.00 48.91 160 PRO A N 1
ATOM 1205 C CA . PRO A 1 160 ? -6.443 12.713 -15.825 1.00 48.91 160 PRO A CA 1
ATOM 1206 C C . PRO A 1 160 ? -7.800 12.262 -16.379 1.00 48.91 160 PRO A C 1
ATOM 1208 O O . PRO A 1 160 ? -8.196 12.731 -17.439 1.00 48.91 160 PRO A O 1
ATOM 1211 N N . GLU A 1 161 ? -8.502 11.339 -15.715 1.00 44.16 161 GLU A N 1
ATOM 1212 C CA . GLU A 1 161 ? -9.738 10.716 -16.244 1.00 44.16 161 GLU A CA 1
ATOM 1213 C C . GLU A 1 161 ? -10.798 11.732 -16.691 1.00 44.16 161 GLU A C 1
ATOM 1215 O O . GLU A 1 161 ? -11.494 11.512 -17.675 1.00 44.16 161 GLU A O 1
ATOM 1220 N N . ALA A 1 162 ? -10.801 12.890 -16.038 1.00 46.25 162 ALA A N 1
ATOM 1221 C CA . ALA A 1 162 ? -11.479 14.129 -16.393 1.00 46.25 162 ALA A CA 1
ATOM 1222 C C . ALA A 1 162 ? -11.333 14.606 -17.857 1.00 46.25 162 ALA A C 1
ATOM 1224 O O . ALA A 1 162 ? -12.228 15.248 -18.395 1.00 46.25 162 ALA A O 1
ATOM 1225 N N . TRP A 1 163 ? -10.199 14.317 -18.496 1.00 41.19 163 TRP A N 1
ATOM 1226 C CA . TRP A 1 163 ? -9.816 14.797 -19.829 1.00 41.19 163 TRP A CA 1
ATOM 1227 C C . TRP A 1 163 ? -9.973 13.720 -20.903 1.00 41.19 163 TRP A C 1
ATOM 1229 O O . TRP A 1 163 ? -9.771 14.003 -22.082 1.00 41.19 163 TRP A O 1
ATOM 1239 N N . ARG A 1 164 ? -10.304 12.480 -20.511 1.00 42.94 164 ARG A N 1
ATOM 1240 C CA . ARG A 1 164 ? -10.340 11.336 -21.431 1.00 42.94 164 ARG A CA 1
ATOM 1241 C C . ARG A 1 164 ? -11.541 11.371 -22.376 1.00 42.94 164 ARG A C 1
ATOM 1243 O O . ARG A 1 164 ? -11.420 10.799 -23.445 1.00 42.94 164 ARG A O 1
ATOM 1250 N N . ASN A 1 165 ? -12.637 12.051 -22.019 1.00 43.72 165 ASN A N 1
ATOM 1251 C CA . ASN A 1 165 ? -13.843 12.181 -22.843 1.00 43.72 165 ASN A CA 1
ATOM 1252 C C . ASN A 1 165 ? -14.575 13.511 -22.553 1.00 43.72 165 ASN A C 1
ATOM 1254 O O . ASN A 1 165 ? -15.470 13.542 -21.712 1.00 43.72 165 ASN A O 1
ATOM 1258 N N . ILE A 1 166 ? -14.251 14.604 -23.256 1.00 47.53 166 ILE A N 1
ATOM 1259 C CA . ILE A 1 166 ? -15.210 15.719 -23.418 1.00 47.53 166 ILE A CA 1
ATOM 1260 C C . ILE A 1 166 ? -16.037 15.420 -24.674 1.00 47.53 166 ILE A C 1
ATOM 1262 O O . ILE A 1 166 ? -15.938 16.089 -25.699 1.00 47.53 166 ILE A O 1
ATOM 1266 N N . THR A 1 167 ? -16.813 14.341 -24.627 1.00 40.38 167 THR A N 1
ATOM 1267 C CA . THR A 1 167 ? -17.853 14.055 -25.619 1.00 40.38 167 THR A CA 1
ATOM 1268 C C . THR A 1 167 ? -19.117 14.746 -25.128 1.00 40.38 167 THR A C 1
ATOM 1270 O O . THR A 1 167 ? -19.668 14.354 -24.103 1.00 40.38 167 THR A O 1
ATOM 1273 N N . GLY A 1 168 ? -19.541 15.811 -25.812 1.00 41.53 168 GLY A N 1
ATOM 1274 C CA . GLY A 1 168 ? -20.737 16.577 -25.437 1.00 41.53 168 GLY A CA 1
ATOM 1275 C C . GLY A 1 168 ? -20.514 18.058 -25.132 1.00 41.53 168 GLY A C 1
ATOM 1276 O O . GLY A 1 168 ? -21.424 18.701 -24.614 1.00 41.53 168 GLY A O 1
ATOM 1277 N N . LEU A 1 169 ? -19.353 18.633 -25.472 1.00 40.44 169 LEU A N 1
ATOM 1278 C CA . LEU A 1 169 ? -19.267 20.086 -25.612 1.00 40.44 169 LEU A CA 1
ATOM 1279 C C . LEU A 1 169 ? -20.154 20.493 -26.800 1.00 40.44 169 LEU A C 1
ATOM 1281 O O . LEU A 1 169 ? -19.705 20.495 -27.944 1.00 40.44 169 LEU A O 1
ATOM 1285 N N . LEU A 1 170 ? -21.428 20.780 -26.528 1.00 37.66 170 LEU A N 1
ATOM 1286 C CA . LEU A 1 170 ? -22.359 21.337 -27.502 1.00 37.66 170 LEU A CA 1
ATOM 1287 C C . LEU A 1 170 ? -21.836 22.710 -27.925 1.00 37.66 170 LEU A C 1
ATOM 1289 O O . LEU A 1 170 ? -22.027 23.713 -27.240 1.00 37.66 170 LEU A O 1
ATOM 1293 N N . LEU A 1 171 ? -21.153 22.742 -29.063 1.00 39.22 171 LEU A N 1
ATOM 1294 C CA . LEU A 1 171 ? -20.753 23.964 -29.735 1.00 39.22 171 LEU A CA 1
ATOM 1295 C C . LEU A 1 171 ? -21.959 24.485 -30.526 1.00 39.22 171 LEU A C 1
ATOM 1297 O O . LEU A 1 171 ? -22.045 24.313 -31.740 1.00 39.22 171 LEU A O 1
ATOM 1301 N N . SER A 1 172 ? -22.941 25.075 -29.845 1.00 40.25 172 SER A N 1
ATOM 1302 C CA . SER A 1 172 ? -24.059 25.708 -30.542 1.00 40.25 172 SER A CA 1
ATOM 1303 C C . SER A 1 172 ? -23.642 27.105 -31.001 1.00 40.25 172 SER A C 1
ATOM 1305 O O . SER A 1 172 ? -23.654 28.054 -30.219 1.00 40.25 172 SER A O 1
ATOM 1307 N N . ALA A 1 173 ? -23.278 27.243 -32.272 1.00 38.16 173 ALA A N 1
ATOM 1308 C CA . ALA A 1 173 ? -23.341 28.528 -32.953 1.00 38.16 173 ALA A CA 1
ATOM 1309 C C . ALA A 1 173 ? -24.717 28.643 -33.625 1.00 38.16 173 ALA A C 1
ATOM 1311 O O . ALA A 1 173 ? -25.167 27.699 -34.274 1.00 38.16 173 ALA A O 1
ATOM 1312 N N . THR A 1 174 ? -25.377 29.800 -33.517 1.00 38.00 174 THR A N 1
ATOM 1313 C CA . THR A 1 174 ? -26.694 30.079 -34.136 1.00 38.00 174 THR A CA 1
ATOM 1314 C C . THR A 1 174 ? -26.673 29.993 -35.673 1.00 38.00 174 THR A C 1
ATOM 1316 O O . THR A 1 174 ? -27.708 30.087 -36.323 1.00 38.00 174 THR A O 1
ATOM 1319 N N . THR A 1 175 ? -25.509 29.764 -36.286 1.00 36.66 175 THR A N 1
ATOM 1320 C CA . THR A 1 175 ? -25.351 29.548 -37.727 1.00 36.66 175 THR A CA 1
ATOM 1321 C C . THR A 1 175 ? -24.476 28.318 -38.007 1.00 36.66 175 THR A C 1
ATOM 1323 O O . THR A 1 175 ? -23.303 28.426 -38.331 1.00 36.66 175 THR A O 1
ATOM 1326 N N . GLY A 1 176 ? -25.068 27.128 -37.841 1.00 41.06 176 GLY A N 1
ATOM 1327 C CA . GLY A 1 176 ? -24.693 25.870 -38.509 1.00 41.06 176 GLY A CA 1
ATOM 1328 C C . GLY A 1 176 ? -23.203 25.513 -38.591 1.00 41.06 176 GLY A C 1
ATOM 1329 O O . GLY A 1 176 ? -22.576 25.706 -39.630 1.00 41.06 176 GLY A O 1
ATOM 1330 N N . LEU A 1 177 ? -22.666 24.871 -37.551 1.00 43.38 177 LEU A N 1
ATOM 1331 C CA . LEU A 1 177 ? -21.416 24.113 -37.649 1.00 43.38 177 LEU A CA 1
ATOM 1332 C C . LEU A 1 177 ? -21.756 22.653 -37.967 1.00 43.38 177 LEU A C 1
ATOM 1334 O O . LEU A 1 177 ? -22.438 21.985 -37.193 1.00 43.38 177 LEU A O 1
ATOM 1338 N N . ALA A 1 178 ? -21.318 22.166 -39.127 1.00 38.16 178 ALA A N 1
ATOM 1339 C CA . ALA A 1 178 ? -21.468 20.767 -39.504 1.00 38.16 178 ALA A CA 1
ATOM 1340 C C . ALA A 1 178 ? -20.271 19.957 -38.980 1.00 38.16 178 ALA A C 1
ATOM 1342 O O . ALA A 1 178 ? -19.146 20.147 -39.440 1.00 38.16 178 ALA A O 1
ATOM 1343 N N . GLY A 1 179 ? -20.539 19.039 -38.049 1.00 46.34 179 GLY A N 1
ATOM 1344 C CA . GLY A 1 179 ? -19.623 17.975 -37.635 1.00 46.34 179 GLY A CA 1
ATOM 1345 C C . GLY A 1 179 ? -19.184 18.053 -36.173 1.00 46.34 179 GLY A C 1
ATOM 1346 O O . GLY A 1 179 ? -18.597 19.043 -35.737 1.00 46.34 179 GLY A O 1
ATOM 1347 N N . ASP A 1 180 ? -19.413 16.963 -35.440 1.00 45.38 180 ASP A N 1
ATOM 1348 C CA . ASP A 1 180 ? -18.791 16.696 -34.145 1.00 45.38 180 ASP A CA 1
ATOM 1349 C C . ASP A 1 180 ? -17.275 16.544 -34.345 1.00 45.38 180 ASP A C 1
ATOM 1351 O O . ASP A 1 180 ? -16.787 15.459 -34.652 1.00 45.38 180 ASP A O 1
ATOM 1355 N N . ASN A 1 181 ? -16.508 17.628 -34.210 1.00 48.03 181 ASN A N 1
ATOM 1356 C CA . ASN A 1 181 ? -15.048 17.549 -34.146 1.00 48.03 181 ASN A CA 1
ATOM 1357 C C . ASN A 1 181 ? -14.627 17.408 -32.677 1.00 48.03 181 ASN A C 1
ATOM 1359 O O . ASN A 1 181 ? -14.587 18.416 -31.962 1.00 48.03 181 ASN A O 1
ATOM 1363 N N . PRO A 1 182 ? -14.332 16.187 -32.187 1.00 51.19 182 PRO A N 1
ATOM 1364 C CA . PRO A 1 182 ? -13.972 15.992 -30.791 1.00 51.19 182 PRO A CA 1
ATOM 1365 C C . PRO A 1 182 ? -12.661 16.719 -30.479 1.00 51.19 182 PRO A C 1
ATOM 1367 O O . PRO A 1 182 ? -11.661 16.561 -31.182 1.00 51.19 182 PRO A O 1
ATOM 1370 N N . LEU A 1 183 ? -12.652 17.499 -29.395 1.00 53.19 183 LEU A N 1
ATOM 1371 C CA . LEU A 1 183 ? -11.416 18.046 -28.841 1.00 53.19 183 LEU A CA 1
ATOM 1372 C C . LEU A 1 183 ? -10.524 16.883 -28.383 1.00 53.19 183 LEU A C 1
ATOM 1374 O O . LEU A 1 183 ? -10.922 16.072 -27.548 1.00 53.19 183 LEU A O 1
ATOM 1378 N N . GLN A 1 184 ? -9.309 16.806 -28.918 1.00 54.78 184 GLN A N 1
ATOM 1379 C CA . GLN A 1 184 ? -8.309 15.809 -28.554 1.00 54.78 184 GLN A CA 1
ATOM 1380 C C . GLN A 1 184 ? -7.462 16.316 -27.382 1.00 54.78 184 GLN A C 1
ATOM 1382 O O . GLN A 1 184 ? -6.950 17.439 -27.405 1.00 54.78 184 GLN A O 1
ATOM 1387 N N . CYS A 1 185 ? -7.294 15.483 -26.354 1.00 56.03 185 CYS A N 1
ATOM 1388 C CA . CYS A 1 185 ? -6.401 15.766 -25.232 1.00 56.03 185 CYS A CA 1
ATOM 1389 C C . CYS A 1 185 ? -4.960 15.348 -25.564 1.00 56.03 185 CYS A C 1
ATOM 1391 O O . CYS A 1 185 ? -4.729 14.295 -26.160 1.00 56.03 185 CYS A O 1
ATOM 1393 N N . ARG A 1 186 ? -3.976 16.178 -25.200 1.00 53.06 186 ARG A N 1
ATOM 1394 C CA . ARG A 1 186 ? -2.547 15.874 -25.378 1.00 53.06 186 ARG A CA 1
ATOM 1395 C C . ARG A 1 186 ? -1.667 16.646 -24.391 1.00 53.06 186 ARG A C 1
ATOM 1397 O O . ARG A 1 186 ? -2.148 17.497 -23.649 1.00 53.06 186 ARG A O 1
ATOM 1404 N N . LYS A 1 187 ? -0.372 16.328 -24.364 1.00 52.41 187 LYS A N 1
ATOM 1405 C CA . LYS A 1 187 ? 0.658 17.083 -23.632 1.00 52.41 187 LYS A CA 1
ATOM 1406 C C . LYS A 1 187 ? 1.300 18.127 -24.552 1.00 52.41 187 LYS A C 1
ATOM 1408 O O . LYS A 1 187 ? 1.543 17.817 -25.717 1.00 52.41 187 LYS A O 1
ATOM 1413 N N . ASN A 1 188 ? 1.566 19.338 -24.056 1.00 50.69 188 ASN A N 1
ATOM 1414 C CA . ASN A 1 188 ? 2.328 20.352 -24.796 1.00 50.69 188 ASN A CA 1
ATOM 1415 C C . ASN A 1 188 ? 3.850 20.114 -24.681 1.00 50.69 188 ASN A C 1
ATOM 1417 O O . ASN A 1 188 ? 4.297 19.237 -23.942 1.00 50.69 188 ASN A O 1
ATOM 1421 N N . GLU A 1 189 ? 4.651 20.912 -25.393 1.00 52.50 189 GLU A N 1
ATOM 1422 C CA . GLU A 1 189 ? 6.127 20.840 -25.383 1.00 52.50 189 GLU A CA 1
ATOM 1423 C C . GLU A 1 189 ? 6.742 21.080 -23.991 1.00 52.50 189 GLU A C 1
ATOM 1425 O O . GLU A 1 189 ? 7.876 20.689 -23.732 1.00 52.50 189 GLU A O 1
ATOM 1430 N N . SER A 1 190 ? 5.982 21.683 -23.076 1.00 48.69 190 SER A N 1
ATOM 1431 C CA . SER A 1 190 ? 6.358 21.927 -21.681 1.00 48.69 190 SER A CA 1
ATOM 1432 C C . SER A 1 190 ? 5.813 20.866 -20.707 1.00 48.69 190 SER A C 1
ATOM 1434 O O . SER A 1 190 ? 6.017 20.985 -19.502 1.00 48.69 190 SER A O 1
ATOM 1436 N N . GLY A 1 191 ? 5.130 19.821 -21.197 1.00 44.97 191 GLY A N 1
ATOM 1437 C CA . GLY A 1 191 ? 4.584 18.721 -20.387 1.00 44.97 191 GLY A CA 1
ATOM 1438 C C . GLY A 1 191 ? 3.243 19.007 -19.690 1.00 44.97 191 GLY A C 1
ATOM 1439 O O . GLY A 1 191 ? 2.742 18.169 -18.927 1.00 44.97 191 GLY A O 1
ATOM 1440 N N . GLU A 1 192 ? 2.622 20.154 -19.960 1.00 51.88 192 GLU A N 1
ATOM 1441 C CA . GLU A 1 192 ? 1.296 20.520 -19.453 1.00 51.88 192 GLU A CA 1
ATOM 1442 C C . GLU A 1 192 ? 0.188 19.854 -20.282 1.00 51.88 192 GLU A C 1
ATOM 1444 O O . GLU A 1 192 ? 0.387 19.508 -21.447 1.00 51.88 192 GLU A O 1
ATOM 1449 N N . ASN A 1 193 ? -0.996 19.664 -19.695 1.00 48.78 193 ASN A N 1
ATOM 1450 C CA . ASN A 1 193 ? -2.153 19.138 -20.427 1.00 48.78 193 ASN A CA 1
ATOM 1451 C C . ASN A 1 193 ? -2.772 20.243 -21.298 1.00 48.78 193 ASN A C 1
ATOM 1453 O O . ASN A 1 193 ? -3.075 21.323 -20.795 1.00 48.78 193 ASN A O 1
ATOM 1457 N N . GLU A 1 194 ? -3.022 19.958 -22.575 1.00 47.28 194 GLU A N 1
ATOM 1458 C CA . GLU A 1 194 ? -3.761 20.835 -23.487 1.00 47.28 194 GLU A CA 1
ATOM 1459 C C . GLU A 1 194 ? -4.886 20.073 -24.209 1.00 47.28 194 GLU A C 1
ATOM 1461 O O . GLU A 1 194 ? -4.760 18.886 -24.525 1.00 47.28 194 GLU A O 1
ATOM 1466 N N . LEU A 1 195 ? -5.995 20.769 -24.478 1.00 54.91 195 LEU A N 1
ATOM 1467 C CA . LEU A 1 195 ? -7.050 20.313 -25.390 1.00 54.91 195 LEU A CA 1
ATOM 1468 C C . LEU A 1 195 ? -6.901 21.049 -26.717 1.00 54.91 195 LEU A C 1
ATOM 1470 O O . LEU A 1 195 ? -6.758 22.276 -26.735 1.00 54.91 195 LEU A O 1
ATOM 1474 N N . ARG A 1 196 ? -6.958 20.304 -27.822 1.00 52.12 196 ARG A N 1
ATOM 1475 C CA . ARG A 1 196 ? -6.912 20.857 -29.176 1.00 52.12 196 ARG A CA 1
ATOM 1476 C C . ARG A 1 196 ? -8.023 20.307 -30.041 1.00 52.12 196 ARG A C 1
ATOM 1478 O O . ARG A 1 196 ? -8.276 19.109 -30.052 1.00 52.12 196 ARG A O 1
ATOM 1485 N N . GLY A 1 197 ? -8.621 21.183 -30.829 1.00 54.09 197 GLY A N 1
ATOM 1486 C CA . GLY A 1 197 ? -9.490 20.789 -31.925 1.00 54.09 197 GLY A CA 1
ATOM 1487 C C . GLY A 1 197 ? -9.426 21.796 -33.054 1.00 54.09 197 GLY A C 1
ATOM 1488 O O . GLY A 1 197 ? -9.036 22.955 -32.869 1.00 54.09 197 GLY A O 1
ATOM 1489 N N . THR A 1 198 ? -9.797 21.313 -34.230 1.00 50.06 198 THR A N 1
ATOM 1490 C CA . THR A 1 198 ? -9.920 22.120 -35.434 1.00 50.06 198 THR A CA 1
ATOM 1491 C C . THR A 1 198 ? -11.397 22.291 -35.735 1.00 50.06 198 THR A C 1
ATOM 1493 O O . THR A 1 198 ? -12.147 21.317 -35.774 1.00 50.06 198 THR A O 1
ATOM 1496 N N . PHE A 1 199 ? -11.807 23.534 -35.959 1.00 53.75 199 PHE A N 1
ATOM 1497 C CA . PHE A 1 199 ? -13.153 23.857 -36.407 1.00 53.75 199 PHE A CA 1
ATOM 1498 C C . PHE A 1 199 ? -13.074 24.341 -37.853 1.00 53.75 199 PHE A C 1
ATOM 1500 O O . PHE A 1 199 ? -12.237 25.184 -38.188 1.00 53.75 199 PHE A O 1
ATOM 1507 N N . ALA A 1 200 ? -13.930 23.792 -38.711 1.00 44.81 200 ALA A N 1
ATOM 1508 C CA . ALA A 1 200 ? -14.074 24.214 -40.097 1.00 44.81 200 ALA A CA 1
ATOM 1509 C C . ALA A 1 200 ? -15.453 24.859 -40.264 1.00 44.81 200 ALA A C 1
ATOM 1511 O O . ALA A 1 200 ? -16.464 24.223 -39.976 1.00 44.81 200 ALA A O 1
ATOM 1512 N N . ASN A 1 201 ? -15.499 26.116 -40.709 1.00 48.72 201 ASN A N 1
ATOM 1513 C CA . ASN A 1 201 ? -16.755 26.791 -41.034 1.00 48.72 201 ASN A CA 1
ATOM 1514 C C . ASN A 1 201 ? -16.879 26.959 -42.558 1.00 48.72 201 ASN A C 1
ATOM 1516 O O . ASN A 1 201 ? -16.143 27.749 -43.127 1.00 48.72 201 ASN A O 1
ATOM 1520 N N . PRO A 1 202 ? -17.792 26.283 -43.264 1.00 43.78 202 PRO A N 1
ATOM 1521 C CA . PRO A 1 202 ? -17.911 26.443 -44.713 1.00 43.78 202 PRO A CA 1
ATOM 1522 C C . PRO A 1 202 ? -18.501 27.799 -45.180 1.00 43.78 202 PRO A C 1
ATOM 1524 O O . PRO A 1 202 ? -18.630 27.990 -46.387 1.00 43.78 202 PRO A O 1
ATOM 1527 N N . GLY A 1 203 ? -18.850 28.745 -44.290 1.00 47.41 203 GLY A N 1
ATOM 1528 C CA . GLY A 1 203 ? -19.519 30.011 -44.645 1.00 47.41 203 GLY A CA 1
ATOM 1529 C C . GLY A 1 203 ? -19.054 31.276 -43.897 1.00 47.41 203 GLY A C 1
ATOM 1530 O O . GLY A 1 203 ? -18.175 31.238 -43.038 1.00 47.41 203 GLY A O 1
ATOM 1531 N N . ASN A 1 204 ? -19.654 32.423 -44.255 1.00 43.88 204 ASN A N 1
ATOM 1532 C CA . ASN A 1 204 ? -19.386 33.743 -43.662 1.00 43.88 204 ASN A CA 1
ATOM 1533 C C . ASN A 1 204 ? -19.936 33.835 -42.228 1.00 43.88 204 ASN A C 1
ATOM 1535 O O . ASN A 1 204 ? -21.119 33.586 -42.002 1.00 43.88 204 ASN A O 1
ATOM 1539 N N . TRP A 1 205 ? -19.105 34.258 -41.271 1.00 45.97 205 TRP A N 1
ATOM 1540 C CA . TRP A 1 205 ? -19.545 34.541 -39.903 1.00 45.97 205 TRP A CA 1
ATOM 1541 C C . TRP A 1 205 ? -20.510 35.737 -39.877 1.00 45.97 205 TRP A C 1
ATOM 1543 O O . TRP A 1 205 ? -20.143 36.847 -40.262 1.00 45.97 205 TRP A O 1
ATOM 1553 N N . GLY A 1 206 ? -21.732 35.525 -39.384 1.00 43.12 206 GLY A N 1
ATOM 1554 C CA . GLY A 1 206 ? -22.489 36.592 -38.726 1.00 43.12 206 GLY A CA 1
ATOM 1555 C C . GLY A 1 206 ? -21.930 36.849 -37.320 1.00 43.12 206 GLY A C 1
ATOM 1556 O O . GLY A 1 206 ? -21.185 36.024 -36.789 1.00 43.12 206 GLY A O 1
ATOM 1557 N N . VAL A 1 207 ? -22.282 37.983 -36.709 1.00 38.72 207 VAL A N 1
ATOM 1558 C CA . VAL A 1 207 ? -21.889 38.310 -35.325 1.00 38.72 207 VAL A CA 1
ATOM 1559 C C . VAL A 1 207 ? -22.434 37.230 -34.380 1.00 38.72 207 VAL A C 1
ATOM 1561 O O . VAL A 1 207 ? -23.630 36.940 -34.407 1.00 38.72 207 VAL A O 1
ATOM 1564 N N . GLY A 1 208 ? -21.577 36.610 -33.567 1.00 38.12 208 GLY A N 1
ATOM 1565 C CA . GLY A 1 208 ? -21.991 35.538 -32.664 1.00 38.12 208 GLY A CA 1
ATOM 1566 C C . GLY A 1 208 ? -20.932 35.158 -31.633 1.00 38.12 208 GLY A C 1
ATOM 1567 O O . GLY A 1 208 ? -19.734 35.329 -31.854 1.00 38.12 208 GLY A O 1
ATOM 1568 N N . ASN A 1 209 ? -21.405 34.620 -30.509 1.00 39.75 209 ASN A N 1
ATOM 1569 C CA . ASN A 1 209 ? -20.577 34.177 -29.390 1.00 39.75 209 ASN A CA 1
ATOM 1570 C C . ASN A 1 209 ? -20.286 32.675 -29.512 1.00 39.75 209 ASN A C 1
ATOM 1572 O O . ASN A 1 209 ? -21.164 31.899 -29.890 1.00 39.75 209 ASN A O 1
ATOM 1576 N N . ILE A 1 210 ? -19.074 32.254 -29.146 1.00 48.12 210 ILE A N 1
ATOM 1577 C CA . ILE A 1 210 ? -18.723 30.837 -28.990 1.00 48.12 210 ILE A CA 1
ATOM 1578 C C . ILE A 1 210 ? -18.671 30.528 -27.494 1.00 48.12 210 ILE A C 1
ATOM 1580 O O . ILE A 1 210 ? -17.837 31.083 -26.776 1.00 48.12 210 ILE A O 1
ATOM 1584 N N . PHE A 1 211 ? -19.555 29.644 -27.029 1.00 44.25 211 PHE A N 1
ATOM 1585 C CA . PHE A 1 211 ? -19.619 29.227 -25.629 1.00 44.25 211 PHE A CA 1
ATOM 1586 C C . PHE A 1 211 ? -18.894 27.896 -25.412 1.00 44.25 211 PHE A C 1
ATOM 1588 O O . PHE A 1 211 ? -19.054 26.956 -26.189 1.00 44.25 211 PHE A O 1
ATOM 1595 N N . PHE A 1 212 ? -18.132 27.809 -24.320 1.00 47.84 212 PHE A N 1
ATOM 1596 C CA . PHE A 1 212 ? -17.506 26.573 -23.855 1.00 47.84 212 PHE A CA 1
ATOM 1597 C C . PHE A 1 212 ? -18.087 26.204 -22.490 1.00 47.84 212 PHE A C 1
ATOM 1599 O O . PHE A 1 212 ? -17.895 26.938 -21.522 1.00 47.84 212 PHE A O 1
ATOM 1606 N N . TYR A 1 213 ? -18.779 25.068 -22.402 1.00 41.62 213 TYR A N 1
ATOM 1607 C CA . TYR A 1 213 ? -19.291 24.535 -21.140 1.00 41.62 213 TYR A CA 1
ATOM 1608 C C . TYR A 1 213 ? -18.340 23.480 -20.576 1.00 41.62 213 TYR A C 1
ATOM 1610 O O . TYR A 1 213 ? -18.030 22.489 -21.236 1.00 41.62 213 TYR A O 1
ATOM 1618 N N . MET A 1 214 ? -17.888 23.681 -19.338 1.00 42.16 214 MET A N 1
ATOM 1619 C CA . MET A 1 214 ? -17.152 22.666 -18.585 1.00 42.16 214 MET A CA 1
ATOM 1620 C C . MET A 1 214 ? -18.097 21.918 -17.637 1.00 42.16 214 MET A C 1
ATOM 1622 O O . MET A 1 214 ? -19.002 22.543 -17.079 1.00 42.16 214 MET A O 1
ATOM 1626 N N . PRO A 1 215 ? -17.902 20.602 -17.420 1.00 39.31 215 PRO A N 1
ATOM 1627 C CA . PRO A 1 215 ? -18.637 19.866 -16.395 1.00 39.31 215 PRO A CA 1
ATOM 1628 C C . PRO A 1 215 ? -18.422 20.471 -14.999 1.00 39.31 215 PRO A C 1
ATOM 1630 O O . PRO A 1 215 ? -17.392 21.091 -14.725 1.00 39.31 215 PRO A O 1
ATOM 1633 N N . ALA A 1 216 ? -19.372 20.260 -14.089 1.00 37.19 216 ALA A N 1
ATOM 1634 C CA . ALA A 1 216 ? -19.259 20.744 -12.715 1.00 37.19 216 ALA A CA 1
ATOM 1635 C C . ALA A 1 216 ? -18.039 20.129 -11.995 1.00 37.19 216 ALA A C 1
ATOM 1637 O O . ALA A 1 216 ? -17.812 18.922 -12.071 1.00 37.19 216 ALA A O 1
ATOM 1638 N N . GLY A 1 217 ? -17.267 20.962 -11.286 1.00 37.44 217 GLY A N 1
ATOM 1639 C CA . GLY A 1 217 ? -16.089 20.548 -10.507 1.00 37.44 217 GLY A CA 1
ATOM 1640 C C . GLY A 1 217 ? -14.728 20.932 -11.101 1.00 37.44 217 GLY A C 1
ATOM 1641 O O . GLY A 1 217 ? -13.711 20.728 -10.442 1.00 37.44 217 GLY A O 1
ATOM 1642 N N . TYR A 1 218 ? -14.690 21.524 -12.298 1.00 39.59 218 TYR A N 1
ATOM 1643 C CA . TYR A 1 218 ? -13.462 22.067 -12.887 1.00 39.59 218 TYR A CA 1
ATOM 1644 C C . TYR A 1 218 ? -13.388 23.581 -12.695 1.00 39.59 218 TYR A C 1
ATOM 1646 O O . TYR A 1 218 ? -14.376 24.293 -12.876 1.00 39.59 218 TYR A O 1
ATOM 1654 N N . GLY A 1 219 ? -12.201 24.074 -12.332 1.00 43.62 219 GLY A N 1
ATOM 1655 C CA . GLY A 1 219 ? -11.892 25.491 -12.459 1.00 43.62 219 GLY A CA 1
ATOM 1656 C C . GLY A 1 219 ? -11.984 25.931 -13.923 1.00 43.62 219 GLY A C 1
ATOM 1657 O O . GLY A 1 219 ? -11.976 25.132 -14.853 1.00 43.62 219 GLY A O 1
ATOM 1658 N N . SER A 1 220 ? -12.063 27.230 -14.120 1.00 46.00 220 SER A N 1
ATOM 1659 C CA . SER A 1 220 ? -11.881 27.916 -15.400 1.00 46.00 220 SER A CA 1
ATOM 1660 C C . SER A 1 220 ? -10.855 27.363 -16.397 1.00 46.00 220 SER A C 1
ATOM 1662 O O . SER A 1 220 ? -9.728 27.017 -16.037 1.00 46.00 220 SER A O 1
ATOM 1664 N N . ALA A 1 221 ? -11.180 27.501 -17.681 1.00 44.88 221 ALA A N 1
ATOM 1665 C CA . ALA A 1 221 ? -10.240 27.388 -18.792 1.00 44.88 221 ALA A CA 1
ATOM 1666 C C . ALA A 1 221 ? -9.736 28.755 -19.267 1.00 44.88 221 ALA A C 1
ATOM 1668 O O . ALA A 1 221 ? -10.515 29.691 -19.434 1.00 44.88 221 ALA A O 1
ATOM 1669 N N . LYS A 1 222 ? -8.448 28.829 -19.608 1.00 46.66 222 LYS A N 1
ATOM 1670 C CA . LYS A 1 222 ? -7.871 29.940 -20.360 1.00 46.66 222 LYS A CA 1
ATOM 1671 C C . LYS A 1 222 ? -7.702 29.526 -21.823 1.00 46.66 222 LYS A C 1
ATOM 1673 O O . LYS A 1 222 ? -6.937 28.615 -22.139 1.00 46.66 222 LYS A O 1
ATOM 1678 N N . THR A 1 223 ? -8.386 30.210 -22.733 1.00 51.19 223 THR A N 1
ATOM 1679 C CA . THR A 1 223 ? -8.070 30.132 -24.166 1.00 51.19 223 THR A CA 1
ATOM 1680 C C . THR A 1 223 ? -6.829 30.974 -24.421 1.00 51.19 223 THR A C 1
ATOM 1682 O O . THR A 1 223 ? -6.809 32.150 -24.061 1.00 51.19 223 THR A O 1
ATOM 1685 N N . GLU A 1 224 ? -5.777 30.390 -24.991 1.00 46.62 224 GLU A N 1
ATOM 1686 C CA . GLU A 1 224 ? -4.515 31.119 -25.161 1.00 46.62 224 GLU A CA 1
ATOM 1687 C C . GLU A 1 224 ? -4.436 31.821 -26.520 1.00 46.62 224 GLU A C 1
ATOM 1689 O O . GLU A 1 224 ? -4.082 32.996 -26.560 1.00 46.62 224 GLU A O 1
ATOM 1694 N N . TYR A 1 225 ? -4.832 31.153 -27.613 1.00 47.19 225 TYR A N 1
ATOM 1695 C CA . TYR A 1 225 ? -4.836 31.725 -28.966 1.00 47.19 225 TYR A CA 1
ATOM 1696 C C . TYR A 1 225 ? -5.900 31.066 -29.862 1.00 47.19 225 TYR A C 1
ATOM 1698 O O . TYR A 1 225 ? -6.200 29.879 -29.709 1.00 47.19 225 TYR A O 1
ATOM 1706 N N . ILE A 1 226 ? -6.428 31.836 -30.820 1.00 50.06 226 ILE A N 1
ATOM 1707 C CA . ILE A 1 226 ? -7.209 31.351 -31.967 1.00 50.06 226 ILE A CA 1
ATOM 1708 C C . ILE A 1 226 ? -6.456 31.792 -33.220 1.00 50.06 226 ILE A C 1
ATOM 1710 O O . ILE A 1 226 ? -6.282 32.990 -33.449 1.00 50.06 226 ILE A O 1
ATOM 1714 N N . THR A 1 227 ? -5.999 30.832 -34.020 1.00 46.38 227 THR A N 1
ATOM 1715 C CA . THR A 1 227 ? -5.301 31.119 -35.281 1.00 46.38 227 THR A CA 1
ATOM 1716 C C . THR A 1 227 ? -6.205 30.742 -36.445 1.00 46.38 227 THR A C 1
ATOM 1718 O O . THR A 1 227 ? -6.715 29.619 -36.481 1.00 46.38 227 THR A O 1
ATOM 1721 N N . GLY A 1 228 ? -6.406 31.671 -37.382 1.00 42.97 228 GLY A N 1
ATOM 1722 C CA . GLY A 1 228 ? -7.057 31.406 -38.666 1.00 42.97 228 GLY A CA 1
ATOM 1723 C C . GLY A 1 228 ? -6.009 31.244 -39.762 1.00 42.97 228 GLY A C 1
ATOM 1724 O O . GLY A 1 228 ? -4.992 31.933 -39.745 1.00 42.97 228 GLY A O 1
ATOM 1725 N N . GLN A 1 229 ? -6.225 30.343 -40.717 1.00 38.09 229 GLN A N 1
ATOM 1726 C CA . GLN A 1 229 ? -5.381 30.302 -41.914 1.00 38.09 229 GLN A CA 1
ATOM 1727 C C . GLN A 1 229 ? -5.886 31.298 -42.962 1.00 38.09 229 GLN A C 1
ATOM 1729 O O . GLN A 1 229 ? -7.062 31.301 -43.318 1.00 38.09 229 GLN A O 1
ATOM 1734 N N . THR A 1 230 ? -5.001 32.158 -43.468 1.00 37.75 230 THR A N 1
ATOM 1735 C CA . THR A 1 230 ? -5.341 33.166 -44.480 1.00 37.75 230 THR A CA 1
ATOM 1736 C C . THR A 1 230 ? -5.907 32.493 -45.735 1.00 37.75 230 THR A C 1
ATOM 1738 O O . THR A 1 230 ? -5.226 31.684 -46.357 1.00 37.75 230 THR A O 1
ATOM 1741 N N . GLY A 1 231 ? -7.146 32.823 -46.113 1.00 38.44 231 GLY A N 1
ATOM 1742 C CA . GLY A 1 231 ? -7.802 32.282 -47.314 1.00 38.44 231 GLY A CA 1
ATOM 1743 C C . GLY A 1 231 ? -8.588 30.976 -47.122 1.00 38.44 231 GLY A C 1
ATOM 1744 O O . GLY A 1 231 ? -9.168 30.488 -48.087 1.00 38.44 231 GLY A O 1
ATOM 1745 N N . THR A 1 232 ? -8.670 30.433 -45.903 1.00 40.41 232 THR A N 1
ATOM 1746 C CA . THR A 1 232 ? -9.521 29.272 -45.573 1.00 40.41 232 THR A CA 1
ATOM 1747 C C . THR A 1 232 ? -10.234 29.475 -44.242 1.00 40.41 232 THR A C 1
ATOM 1749 O O . THR A 1 232 ? -9.641 29.946 -43.279 1.00 40.41 232 THR A O 1
ATOM 1752 N N . SER A 1 233 ? -11.490 29.051 -44.145 1.00 44.28 233 SER A N 1
ATOM 1753 C CA . SER A 1 233 ? -12.332 29.196 -42.949 1.00 44.28 233 SER A CA 1
ATOM 1754 C C . SER A 1 233 ? -12.028 28.190 -41.821 1.00 44.28 233 SER A C 1
ATOM 1756 O O . SER A 1 233 ? -12.926 27.744 -41.100 1.00 44.28 233 SER A O 1
ATOM 1758 N N . ILE A 1 234 ? -10.766 27.778 -41.704 1.00 40.69 234 ILE A N 1
ATOM 1759 C CA . ILE A 1 234 ? -10.302 26.785 -40.736 1.00 40.69 234 ILE A CA 1
ATOM 1760 C C . ILE A 1 234 ? -9.608 27.518 -39.590 1.00 40.69 234 ILE A C 1
ATOM 1762 O O . ILE A 1 234 ? -8.649 28.265 -39.804 1.00 40.69 234 ILE A O 1
ATOM 1766 N N . TYR A 1 235 ? -10.081 27.265 -38.370 1.00 46.09 235 TYR A N 1
ATOM 1767 C CA . TYR A 1 235 ? -9.578 27.885 -37.148 1.00 46.09 235 TYR A CA 1
ATOM 1768 C C . TYR A 1 235 ? -9.165 26.812 -36.139 1.00 46.09 235 TYR A C 1
ATOM 1770 O O . TYR A 1 235 ? -9.854 25.806 -35.951 1.00 46.09 235 TYR A O 1
ATOM 1778 N N . THR A 1 236 ? -8.023 27.023 -35.482 1.00 44.25 236 THR A N 1
ATOM 1779 C CA . THR A 1 236 ? -7.510 26.118 -34.441 1.00 44.25 236 THR A CA 1
ATOM 1780 C C . THR A 1 236 ? -7.597 26.782 -33.077 1.00 44.25 236 THR A C 1
ATOM 1782 O O . THR A 1 236 ? -7.136 27.911 -32.905 1.00 44.25 236 THR A O 1
ATOM 1785 N N . LEU A 1 237 ? -8.164 26.058 -32.112 1.00 51.44 237 LEU A N 1
ATOM 1786 C CA . LEU A 1 237 ? -8.352 26.508 -30.738 1.00 51.44 237 LEU A CA 1
ATOM 1787 C C . LEU A 1 237 ? -7.458 25.711 -29.787 1.00 51.44 237 LEU A C 1
ATOM 1789 O O . LEU A 1 237 ? -7.423 24.479 -29.845 1.00 51.44 237 LEU A O 1
ATOM 1793 N N . ILE A 1 238 ? -6.771 26.418 -28.889 1.00 47.41 238 ILE A N 1
ATOM 1794 C CA . ILE A 1 238 ? -5.936 25.818 -27.843 1.00 47.41 238 ILE A CA 1
ATOM 1795 C C . ILE A 1 238 ? -6.411 26.333 -26.482 1.00 47.41 238 ILE A C 1
ATOM 1797 O O . ILE A 1 238 ? -6.373 27.539 -26.217 1.00 47.41 238 ILE A O 1
ATOM 1801 N N . ILE A 1 239 ? -6.841 25.410 -25.619 1.00 50.75 239 ILE A N 1
ATOM 1802 C CA . ILE A 1 239 ? -7.307 25.707 -24.259 1.00 50.75 239 ILE A CA 1
ATOM 1803 C C . ILE A 1 239 ? -6.312 25.122 -23.249 1.00 50.75 239 ILE A C 1
ATOM 1805 O O . ILE A 1 239 ? -6.020 23.923 -23.283 1.00 50.75 239 ILE A O 1
ATOM 1809 N N . ARG A 1 240 ? -5.824 25.966 -22.331 1.00 47.91 240 ARG A N 1
ATOM 1810 C CA . ARG A 1 240 ? -4.998 25.580 -21.177 1.00 47.91 240 ARG A CA 1
ATOM 1811 C C . ARG A 1 240 ? -5.770 25.864 -19.891 1.00 47.91 240 ARG A C 1
ATOM 1813 O O . ARG A 1 240 ? -6.301 26.957 -19.715 1.00 47.91 240 ARG A O 1
ATOM 1820 N N . ALA A 1 241 ? -5.858 24.895 -18.988 1.00 43.72 241 ALA A N 1
ATOM 1821 C CA . ALA A 1 241 ? -6.571 25.078 -17.726 1.00 43.72 241 ALA A CA 1
ATOM 1822 C C . ALA A 1 241 ? -5.592 25.376 -16.583 1.00 43.72 241 ALA A C 1
ATOM 1824 O O . ALA A 1 241 ? -4.635 24.632 -16.374 1.00 43.72 241 ALA A O 1
ATOM 1825 N N . SER A 1 242 ? -5.863 26.444 -15.835 1.00 40.78 242 SER A N 1
ATOM 1826 C CA . SER A 1 242 ? -5.351 26.660 -14.480 1.00 40.78 242 SER A CA 1
ATOM 1827 C C . SER A 1 242 ? -6.435 27.332 -13.632 1.00 40.78 242 SER A C 1
ATOM 1829 O O . SER A 1 242 ? -7.387 27.910 -14.158 1.00 40.78 242 SER A O 1
ATOM 1831 N N . ASP A 1 243 ? -6.317 27.204 -12.313 1.00 34.72 243 ASP A N 1
ATOM 1832 C CA . ASP A 1 243 ? -7.437 27.155 -11.365 1.00 34.72 243 ASP A CA 1
ATOM 1833 C C . ASP A 1 243 ? -8.438 28.337 -11.296 1.00 34.72 243 ASP A C 1
ATOM 1835 O O . ASP A 1 243 ? -9.407 28.187 -10.554 1.00 34.72 243 ASP A O 1
ATOM 1839 N N . ARG A 1 244 ? -8.297 29.493 -11.987 1.00 32.25 244 ARG A N 1
ATOM 1840 C CA . ARG A 1 244 ? -9.278 30.629 -11.907 1.00 32.25 244 ARG A CA 1
ATOM 1841 C C . ARG A 1 244 ? -9.349 31.568 -13.154 1.00 32.25 244 ARG A C 1
ATOM 1843 O O . ARG A 1 244 ? -8.325 32.172 -13.454 1.00 32.25 244 ARG A O 1
ATOM 1850 N N . ALA A 1 245 ? -10.544 31.755 -13.781 1.00 31.11 245 ALA A N 1
ATOM 1851 C CA . ALA A 1 245 ? -11.027 32.761 -14.791 1.00 31.11 245 ALA A CA 1
ATOM 1852 C C . ALA A 1 245 ? -11.986 32.272 -15.943 1.00 31.11 245 ALA A C 1
ATOM 1854 O O . ALA A 1 245 ? -11.626 31.436 -16.759 1.00 31.11 245 ALA A O 1
ATOM 1855 N N . VAL A 1 246 ? -13.164 32.886 -16.130 1.00 32.38 246 VAL A N 1
ATOM 1856 C CA . VAL A 1 246 ? -14.044 32.701 -17.323 1.00 32.38 246 VAL A CA 1
ATOM 1857 C C . VAL A 1 246 ? -13.775 33.803 -18.369 1.00 32.38 246 VAL A C 1
ATOM 1859 O O . VAL A 1 246 ? -13.439 34.919 -17.981 1.00 32.38 246 VAL A O 1
ATOM 1862 N N . ILE A 1 247 ? -13.945 33.523 -19.673 1.00 35.03 247 ILE A N 1
ATOM 1863 C CA . ILE A 1 247 ? -13.786 34.489 -20.785 1.00 35.03 247 ILE A CA 1
ATOM 1864 C C . ILE A 1 247 ? -15.107 34.640 -21.571 1.00 35.03 247 ILE A C 1
ATOM 1866 O O . ILE A 1 247 ? -15.713 33.634 -21.933 1.00 35.03 247 ILE A O 1
ATOM 1870 N N . LEU A 1 248 ? -15.511 35.881 -21.881 1.00 31.98 248 LEU A N 1
ATOM 1871 C CA . LEU A 1 248 ? -16.530 36.231 -22.886 1.00 31.98 248 LEU A CA 1
ATOM 1872 C C . LEU A 1 248 ? -15.838 36.908 -24.086 1.00 31.98 248 LEU A C 1
ATOM 1874 O O . LEU A 1 248 ? -14.938 37.722 -23.878 1.00 31.98 248 LEU A O 1
ATOM 1878 N N . PHE A 1 249 ? -16.267 36.617 -25.317 1.00 37.34 249 PHE A N 1
ATOM 1879 C CA . PHE A 1 249 ? -15.801 37.310 -26.526 1.00 37.34 249 PHE A CA 1
ATOM 1880 C C . PHE A 1 249 ? -16.978 37.920 -27.280 1.00 37.34 249 PHE A C 1
ATOM 1882 O O . PHE A 1 249 ? -17.948 37.220 -27.552 1.00 37.34 249 PHE A O 1
ATOM 1889 N N . GLU A 1 250 ? -16.836 39.182 -27.682 1.00 28.14 250 GLU A N 1
ATOM 1890 C CA . GLU A 1 250 ? -17.656 39.826 -28.706 1.00 28.14 250 GLU A CA 1
ATOM 1891 C C . GLU A 1 250 ? -16.711 40.231 -29.847 1.00 28.14 250 GLU A C 1
ATOM 1893 O O . GLU A 1 250 ? -15.736 40.956 -29.634 1.00 28.14 250 GLU A O 1
ATOM 1898 N N . LEU A 1 251 ? -16.928 39.692 -31.048 1.00 35.34 251 LEU A N 1
ATOM 1899 C CA . LEU A 1 251 ? -16.104 39.979 -32.223 1.00 35.34 251 LEU A CA 1
ATOM 1900 C C . LEU A 1 251 ? -16.875 40.921 -33.148 1.00 35.34 251 LEU A C 1
ATOM 1902 O O . LEU A 1 251 ? -17.896 40.532 -33.715 1.00 35.34 251 LEU A O 1
ATOM 1906 N N . SER A 1 252 ? -16.369 42.144 -33.332 1.00 28.30 252 SER A N 1
ATOM 1907 C CA . SER A 1 252 ? -16.824 43.046 -34.394 1.00 28.30 252 SER A CA 1
ATOM 1908 C C . SER A 1 252 ? -15.697 43.279 -35.409 1.00 28.30 252 SER A C 1
ATOM 1910 O O . SER A 1 252 ? -14.576 43.633 -35.048 1.00 28.30 252 SER A O 1
ATOM 1912 N N . GLY A 1 253 ? -15.999 43.054 -36.693 1.00 38.03 253 GLY A N 1
ATOM 1913 C CA . GLY A 1 253 ? -15.111 43.343 -37.827 1.00 38.03 253 GLY A CA 1
ATOM 1914 C C . GLY A 1 253 ? -14.329 42.147 -38.406 1.00 38.03 253 GLY A C 1
ATOM 1915 O O . GLY A 1 253 ? -14.283 41.071 -37.807 1.00 38.03 253 GLY A O 1
ATOM 1916 N N . PRO A 1 254 ? -13.732 42.311 -39.608 1.00 38.94 254 PRO A N 1
ATOM 1917 C CA . PRO A 1 254 ? -12.954 41.266 -40.272 1.00 38.94 254 PRO A CA 1
ATOM 1918 C C . PRO A 1 254 ? -11.688 40.931 -39.472 1.00 38.94 254 PRO A C 1
ATOM 1920 O O . PRO A 1 254 ? -10.871 41.798 -39.167 1.00 38.94 254 PRO A O 1
ATOM 1923 N N . ILE A 1 255 ? -11.544 39.652 -39.125 1.00 41.53 255 ILE A N 1
ATOM 1924 C CA . ILE A 1 255 ? -10.522 39.147 -38.202 1.00 41.53 255 ILE A CA 1
ATOM 1925 C C . ILE A 1 255 ? -9.173 39.007 -38.938 1.00 41.53 255 ILE A C 1
ATOM 1927 O O . ILE A 1 255 ? -9.107 38.278 -39.931 1.00 41.53 255 ILE A O 1
ATOM 1931 N N . PRO A 1 256 ? -8.079 39.647 -38.480 1.00 39.06 256 PRO A N 1
ATOM 1932 C CA . PRO A 1 256 ? -6.747 39.411 -39.035 1.00 39.06 256 PRO A CA 1
ATOM 1933 C C . PRO A 1 256 ? -6.218 38.014 -38.656 1.00 39.06 256 PRO A C 1
ATOM 1935 O O . PRO A 1 256 ? -6.580 37.465 -37.619 1.00 39.06 256 PRO A O 1
ATOM 1938 N N . ALA A 1 257 ? -5.328 37.455 -39.488 1.00 40.41 257 ALA A N 1
ATOM 1939 C CA . ALA A 1 257 ? -4.859 36.056 -39.458 1.00 40.41 257 ALA A CA 1
ATOM 1940 C C . ALA A 1 257 ? -4.286 35.551 -38.111 1.00 40.41 257 ALA A C 1
ATOM 1942 O O . ALA A 1 257 ? -4.201 34.344 -37.887 1.00 40.41 257 ALA A O 1
ATOM 1943 N N . THR A 1 258 ? -3.952 36.451 -37.185 1.00 34.38 258 THR A N 1
ATOM 1944 C CA . THR A 1 258 ? -3.475 36.097 -35.846 1.00 34.38 258 THR A CA 1
ATOM 1945 C C . THR A 1 258 ? -4.029 37.085 -34.818 1.00 34.38 258 THR A C 1
ATOM 1947 O O . THR A 1 258 ? -3.658 38.257 -34.835 1.00 34.38 258 THR A O 1
ATOM 1950 N N . ILE A 1 259 ? -4.865 36.619 -33.880 1.00 38.41 259 ILE A N 1
ATOM 1951 C CA . ILE A 1 259 ? -5.214 37.371 -32.664 1.00 38.41 259 ILE A CA 1
ATOM 1952 C C . ILE A 1 259 ? -4.351 36.851 -31.509 1.00 38.41 259 ILE A C 1
ATOM 1954 O O . ILE A 1 259 ? -4.447 35.695 -31.097 1.00 38.41 259 ILE A O 1
ATOM 1958 N N . ARG A 1 260 ? -3.497 37.726 -30.968 1.00 36.75 260 ARG A N 1
ATOM 1959 C CA . ARG A 1 260 ? -2.754 37.493 -29.724 1.00 36.75 260 ARG A CA 1
ATOM 1960 C C . ARG A 1 260 ? -3.524 38.192 -28.606 1.00 36.75 260 ARG A C 1
ATOM 1962 O O . ARG A 1 260 ? -3.601 39.413 -28.630 1.00 36.75 260 ARG A O 1
ATOM 1969 N N . ILE A 1 261 ? -4.109 37.454 -27.664 1.00 39.09 261 ILE A N 1
ATOM 1970 C CA . ILE A 1 261 ? -4.891 38.046 -26.564 1.00 39.09 261 ILE A CA 1
ATOM 1971 C C . ILE A 1 261 ? -3.937 38.344 -25.395 1.00 39.09 261 ILE A C 1
ATOM 1973 O O . ILE A 1 261 ? -3.388 37.401 -24.819 1.00 39.09 261 ILE A O 1
ATOM 1977 N N . PRO A 1 262 ? -3.694 39.614 -25.018 1.00 30.42 262 PRO A N 1
ATOM 1978 C CA . PRO A 1 262 ? -2.907 39.932 -23.839 1.00 30.42 262 PRO A CA 1
ATOM 1979 C C . PRO A 1 262 ? -3.828 40.089 -22.619 1.00 30.42 262 PRO A C 1
ATOM 1981 O O . PRO A 1 262 ? -4.711 40.940 -22.608 1.00 30.42 262 PRO A O 1
ATOM 1984 N N . GLY A 1 263 ? -3.590 39.311 -21.559 1.00 31.66 263 GLY A N 1
ATOM 1985 C CA . GLY A 1 263 ? -4.102 39.622 -20.215 1.00 31.66 263 GLY A CA 1
ATOM 1986 C C . GLY A 1 263 ? -4.943 38.541 -19.527 1.00 31.66 263 GLY A C 1
ATOM 1987 O O . GLY A 1 263 ? -5.455 37.615 -20.148 1.00 31.66 263 GLY A O 1
ATOM 1988 N N . ILE A 1 264 ? -5.016 38.656 -18.197 1.00 32.53 264 ILE A N 1
ATOM 1989 C CA . ILE A 1 264 ? -5.731 37.788 -17.247 1.00 32.53 264 ILE A CA 1
ATOM 1990 C C . ILE A 1 264 ? -6.922 38.593 -16.709 1.00 32.53 264 ILE A C 1
ATOM 1992 O O . ILE A 1 264 ? -6.699 39.664 -16.149 1.00 32.53 264 ILE A O 1
ATOM 1996 N N . PHE A 1 265 ? -8.158 38.092 -16.822 1.00 34.59 265 PHE A N 1
ATOM 1997 C CA . PHE A 1 265 ? -9.36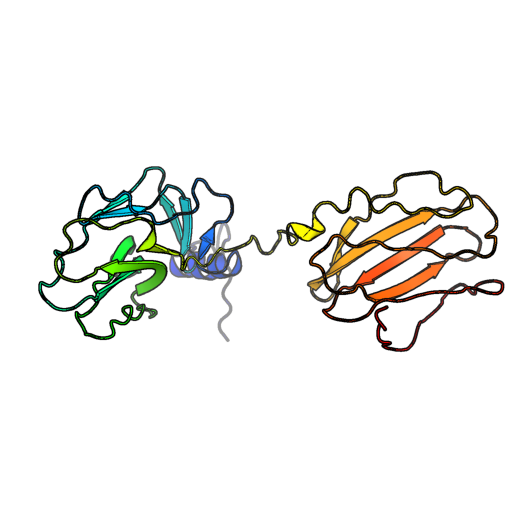0 38.802 -16.354 1.00 34.59 265 PHE A CA 1
ATOM 1998 C C . PHE A 1 265 ? -10.323 37.880 -15.584 1.00 34.59 265 PHE A C 1
ATOM 2000 O O . PHE A 1 265 ? -10.324 36.669 -15.781 1.00 34.59 265 PHE A O 1
ATOM 2007 N N . ARG A 1 266 ? -11.064 38.453 -14.622 1.00 28.22 266 ARG A N 1
ATOM 2008 C CA . ARG A 1 266 ? -11.782 37.758 -13.531 1.00 28.22 266 ARG A CA 1
ATOM 2009 C C . ARG A 1 266 ? -13.295 37.655 -13.791 1.00 28.22 266 ARG A C 1
ATOM 2011 O O . ARG A 1 266 ? -13.862 38.534 -14.424 1.00 28.22 266 ARG A O 1
ATOM 2018 N N . TYR A 1 267 ? -13.931 36.618 -13.234 1.00 28.05 267 TYR A N 1
ATOM 2019 C CA . TYR A 1 267 ? -15.383 36.368 -13.275 1.00 28.05 267 TYR A CA 1
ATOM 2020 C C . TYR A 1 267 ? -16.136 37.152 -12.179 1.00 28.05 267 TYR A C 1
ATOM 2022 O O . TYR A 1 267 ? -15.650 37.215 -11.048 1.00 28.05 267 TYR A O 1
ATOM 2030 N N . GLN A 1 268 ? -17.313 37.702 -12.499 1.00 23.84 268 GLN A N 1
ATOM 2031 C CA . GLN A 1 268 ? -18.322 38.158 -11.532 1.00 23.84 268 GLN A CA 1
ATOM 2032 C C . GLN A 1 268 ? -19.501 37.177 -11.564 1.00 23.84 268 GLN A C 1
ATOM 2034 O O . GLN A 1 268 ? -19.993 36.852 -12.640 1.00 23.84 268 GLN A O 1
ATOM 2039 N N . SER A 1 269 ? -19.911 36.691 -10.393 1.00 27.34 269 SER A N 1
ATOM 2040 C CA . SER A 1 269 ? -21.113 35.877 -10.206 1.00 27.34 269 SER A CA 1
ATOM 2041 C C . SER A 1 269 ? -22.343 36.776 -10.056 1.00 27.34 269 SER A C 1
ATOM 2043 O O . SER A 1 269 ? -22.315 37.670 -9.207 1.00 27.34 269 SER A O 1
ATOM 2045 N N . GLU A 1 270 ? -23.402 36.497 -10.813 1.00 30.97 270 GLU A N 1
ATOM 2046 C CA . GLU A 1 270 ? -24.783 36.685 -10.338 1.00 30.97 270 GLU A CA 1
ATOM 2047 C C . GLU A 1 270 ? -25.254 35.400 -9.649 1.00 30.97 270 GLU A C 1
ATOM 2049 O O . GLU A 1 270 ? -24.898 34.305 -10.150 1.00 30.97 270 GLU A O 1
#

Organism: NCBI:txid2961894